Protein 1TVX (pdb70)

Foldseek 3Di:
DADPDPDADQDDDLVFFDDKDWAAADPRYHHIWIWTQGPVRDIGTHDPPDPSVVVSVVCVVVVD/DDDDPPAAADDDPDAALDDDLVQFPDKDWAAADPRYHHIWMWTQGPVGDIGTHDPPDPSNVVSVVVVVVVD/DADPPPDADQDDDLVFFDDKDWAAHDPHYHHIWIWTQGPVRDIGTHDPPDPSVVVSVVCVVVVD/DDDDPPQAADDPPDAALDDDLVQFDDKDWAAADPRYHHIWMWTQGPVGDIHTHDPPDPSVVVSVVVVVVPD

CATH classification: 2.40.50.40

Secondary structure (DSSP, 8-state):
---S-SS-BS---GGGEEEEEEE--BTTB-S-EEEEEETTS-EEEE-TT-HHHHHHHHHHHHT-/--PPTTEE----SS-BS---GGGEEEEEEE--BTTBSS-EEEEEETTS-EEEE-TT-HHHHHHHHHHHHT-/-----SS-BS---GGGEEEEEEE--BTTB-S-EEEEEETTS-EEEE-TT-HHHHHHHHHHHHT-/--PPTTEE----SS-B----GGGEEEEEEE--BTTBSS-EEEEEETTS-EEEE-TT-HHHHHHHHHHHHT-

InterPro domains:
  IPR001089 CXC chemokine [PR00437] (62-70)
  IPR001089 CXC chemokine [PR00437] (77-98)
  IPR001089 CXC chemokine [PR00437] (99-117)
  IPR001811 Chemokine interleukin-8-like domain [PF00048] (62-119)
  IPR001811 Chemokine interleukin-8-like domain [SM00199] (60-120)
  IPR018048 CXC chemokine, conserved site [PS00471] (63-107)
  IPR033899 CXC Chemokine domain [cd00273] (60-122)
  IPR036048 Chemokine interleukin-8-like superfamily [SSF54117] (57-120)
  IPR039809 Chemokine beta/gamma/delta [PTHR12015] (23-120)

GO terms:
  GO:0055056 D-glucose transmembrane transporter activity (F, TAS)
  GO:1904659 D-glucose transmembrane transport (P, TAS)
  GO:1904724 tertiary granule lumen (C, TAS)
  GO:0005576 extracellular region (C, TAS)
  GO:0031093 platelet alpha granule lumen (C, TAS)
  GO:0005515 protein binding (F, IPI)
  GO:0031091 platelet alpha granule (C, IDA)
  GO:0031640 killing of cells of another organism (P, IDA)
  GO:0061844 antimicrobial humoral immune response mediated by antimicrobial peptide (P, IDA)

B-factor: mean 19.57, std 12.94, range [3.05, 74.49]

Nearest PDB structures (foldseek):
  1tvx-assembly1_D  TM=9.806E-01  e=2.499E-11  Homo sapiens
  3n52-assembly1_A  TM=9.500E-01  e=3.183E-08  Mus musculus
  6wzk-assembly1_F  TM=9.587E-01  e=4.669E-08  Macaca fascicularis
  6wzj-assembly1_E  TM=9.509E-01  e=4.380E-08  Macaca fascicularis
  1qnk-assembly1_B  TM=9.339E-01  e=3.183E-08  Homo sapiens

Radius of gyration: 17.47 Å; Cα contacts (8 Å, |Δi|>4): 580; chains: 4; bounding box: 43×39×42 Å

Solvent-accessible surface area: 12934 Å² total; per-residue (Å²): 86,134,18,25,3,115,171,65,53,25,69,28,110,15,150,72,0,35,16,2,42,4,4,26,110,34,136,105,2,128,68,10,1,1,4,0,29,20,100,90,4,10,10,18,4,1,45,17,98,15,108,152,0,53,107,4,0,46,48,22,1,61,30,100,194,94,94,78,134,9,23,20,81,45,45,5,146,116,52,23,41,65,21,98,18,149,82,5,33,13,3,63,1,24,3,105,25,81,11,1,122,64,15,9,0,10,0,16,19,133,88,20,55,37,9,4,1,42,14,98,11,109,97,0,53,82,0,0,48,59,39,1,56,36,115,64,110,14,30,2,115,168,62,54,24,68,24,110,9,148,68,1,34,7,2,42,4,4,27,118,34,151,117,3,122,62,10,2,1,5,0,19,3,114,77,3,8,10,18,9,0,43,16,101,16,108,152,0,52,99,4,0,48,52,21,1,56,25,104,186,96,82,81,140,8,28,20,74,45,46,5,144,119,53,21,38,63,18,99,18,147,80,6,37,12,3,62,0,17,4,92,32,80,14,1,122,67,18,8,0,10,0,28,23,131,81,20,43,44,12,4,1,42,14,98,11,110,94,0,51,93,0,0,48,65,34,1,56,28,108

Sequence (270 aa):
LRCLCIKTTSGIHPKNIQSLEVIGKGTHCNQVEVIATLKDGRKICLDPDAPRIKKIVQKKLAGDDSDLYAELRCLCIKTTSGIHPKNIQSLEVIGKGTHCNQVEVIATLKDGRKICLDPDAPRIKKIVQKKLAGDLRCLCIKTTSGIHPKNIQSLEVIGKGTHCNQVEVIATLKDGRKICLDPDAPRIKKIVQKKLAGDDSDLYAELRCLCIKTTSGIHPKNIQSLEVIGKGTHCNQVEVIATLKDGRKICLDPDAPRIKKIVQKKLAGD

Organism: Homo sapiens (NCBI:txid9606)

Structure (mmCIF, N/CA/C/O backbone):
data_1TVX
#
_entry.id   1TVX
#
_cell.length_a   43.810
_cell.length_b   76.760
_cell.length_c   43.780
_cell.angle_alpha   90.00
_cell.angle_beta   96.95
_cell.angle_gamma   90.00
#
_symmetry.space_group_name_H-M   'P 1 21 1'
#
loop_
_entity.id
_entity.type
_entity.pdbx_description
1 polymer 'NEUTROPHIL ACTIVATING PEPTIDE 2 VARIANT'
2 water water
#
loop_
_atom_site.group_PDB
_atom_site.id
_atom_site.type_symbol
_atom_site.label_atom_id
_atom_site.label_alt_id
_atom_site.label_comp_id
_atom_site.label_asym_id
_atom_site.label_entity_id
_atom_site.label_seq_id
_atom_site.pdbx_PDB_ins_code
_atom_site.Cartn_x
_atom_site.Cartn_y
_atom_site.Cartn_z
_atom_site.occupancy
_atom_site.B_iso_or_equiv
_atom_site.auth_seq_id
_atom_site.auth_comp_id
_atom_site.auth_asym_id
_atom_site.auth_atom_id
_atom_site.pdbx_PDB_model_num
ATOM 1 N N . LEU A 1 8 ? 21.141 9.925 12.574 1.00 55.11 23 LEU A N 1
ATOM 2 C CA . LEU A 1 8 ? 19.934 9.111 12.213 1.00 54.23 23 LEU A CA 1
ATOM 3 C C . LEU A 1 8 ? 18.964 9.073 13.387 1.00 52.46 23 LEU A C 1
ATOM 4 O O . LEU A 1 8 ? 17.769 9.248 13.203 1.00 53.48 23 LEU A O 1
ATOM 9 N N . ARG A 1 9 ? 19.527 8.899 14.584 1.00 49.59 24 ARG A N 1
ATOM 10 C CA . ARG A 1 9 ? 18.824 8.763 15.862 1.00 44.89 24 ARG A CA 1
ATOM 11 C C . ARG A 1 9 ? 17.744 9.768 16.334 1.00 39.71 24 ARG A C 1
ATOM 12 O O . ARG A 1 9 ? 17.170 10.500 15.528 1.00 40.00 24 ARG A O 1
ATOM 20 N N . CYS A 1 10 ? 17.462 9.784 17.640 1.00 33.97 25 CYS A N 1
ATOM 21 C CA . CYS A 1 10 ? 16.419 10.666 18.187 1.00 28.10 25 CYS A CA 1
ATOM 22 C C . CYS A 1 10 ? 16.727 12.126 18.012 1.00 25.07 25 CYS A C 1
ATOM 23 O O . CYS A 1 10 ? 17.846 12.537 18.266 1.00 25.60 25 CYS A O 1
ATOM 26 N N . LEU A 1 11 ? 15.744 12.900 17.565 1.00 20.33 26 LEU A N 1
ATOM 27 C CA . LEU A 1 11 ? 15.919 14.339 17.369 1.00 20.28 26 LEU A CA 1
ATOM 28 C C . LEU A 1 11 ? 15.586 15.108 18.649 1.00 22.70 26 LEU A C 1
ATOM 29 O O . LEU A 1 11 ? 16.229 16.108 18.978 1.00 23.04 26 LEU A O 1
ATOM 34 N N . CYS A 1 12 ? 14.537 14.645 19.327 1.00 22.69 27 CYS A N 1
ATOM 35 C CA . CYS A 1 12 ? 14.012 15.236 20.542 1.00 23.00 27 CYS A CA 1
ATOM 36 C C . CYS A 1 12 ? 14.644 14.728 21.811 1.00 26.17 27 CYS A C 1
ATOM 37 O O . CYS A 1 12 ? 14.320 13.639 22.280 1.00 27.62 27 CYS A O 1
ATOM 40 N N . ILE A 1 13 ? 15.570 15.498 22.359 1.00 30.17 28 ILE A N 1
ATOM 41 C CA . ILE A 1 13 ? 16.196 15.107 23.620 1.00 33.72 28 ILE A CA 1
ATOM 42 C C . ILE A 1 13 ? 15.585 15.901 24.791 1.00 33.11 28 ILE A C 1
ATOM 43 O O . ILE A 1 13 ? 15.490 15.405 25.924 1.00 35.71 28 ILE A O 1
ATOM 48 N N . LYS A 1 14 ? 15.078 17.083 24.462 1.00 29.81 29 LYS A N 1
ATOM 49 C CA . LYS A 1 14 ? 14.398 17.951 25.402 1.00 27.54 29 LYS A CA 1
ATOM 50 C C . LYS A 1 14 ? 12.954 18.097 24.890 1.00 23.32 29 LYS A C 1
ATOM 51 O O . LYS A 1 14 ? 12.736 18.342 23.698 1.00 20.00 29 LYS A O 1
ATOM 57 N N . THR A 1 15 ? 11.969 17.891 25.760 1.00 21.77 30 THR A N 1
ATOM 58 C CA . THR A 1 15 ? 10.568 18.026 25.365 1.00 18.57 30 THR A CA 1
ATOM 59 C C . THR A 1 15 ? 9.901 18.948 26.345 1.00 19.76 30 THR A C 1
ATOM 60 O O . THR A 1 15 ? 10.476 19.226 27.399 1.00 21.75 30 THR A O 1
ATOM 64 N N . THR A 1 16 ? 8.732 19.462 25.987 1.00 18.00 31 THR A N 1
ATOM 65 C CA . THR A 1 16 ? 7.956 20.345 26.845 1.00 20.30 31 THR A CA 1
ATOM 66 C C . THR A 1 16 ? 6.507 19.861 26.923 1.00 20.75 31 THR A C 1
ATOM 67 O O . THR A 1 16 ? 6.021 19.123 26.073 1.00 16.79 31 THR A O 1
ATOM 71 N N . SER A 1 17 ? 5.795 20.339 27.931 1.00 23.40 32 SER A N 1
ATOM 72 C CA . SER A 1 17 ? 4.396 19.983 28.088 1.00 25.71 32 SER A CA 1
ATOM 73 C C . SER A 1 17 ? 3.500 21.190 28.419 1.00 27.41 32 SER A C 1
ATOM 74 O O . SER A 1 17 ? 2.308 21.008 28.645 1.00 29.81 32 SER A O 1
ATOM 77 N N . GLY A 1 18 ? 4.046 22.411 28.422 1.00 29.05 33 GLY A N 1
ATOM 78 C CA . GLY A 1 18 ? 3.235 23.572 28.774 1.00 29.58 33 GLY A CA 1
ATOM 79 C C . GLY A 1 18 ? 2.869 24.598 27.701 1.00 30.50 33 GLY A C 1
ATOM 80 O O . GLY A 1 18 ? 2.510 25.740 28.051 1.00 32.87 33 GLY A O 1
ATOM 81 N N . ILE A 1 19 ? 2.959 24.213 26.421 1.00 27.87 34 ILE A N 1
ATOM 82 C CA . ILE A 1 19 ? 2.635 25.076 25.263 1.00 24.60 34 ILE A CA 1
ATOM 83 C C . ILE A 1 19 ? 1.125 25.253 25.114 1.00 19.99 34 ILE A C 1
ATOM 84 O O . ILE A 1 19 ? 0.392 24.316 25.322 1.00 18.14 34 ILE A O 1
ATOM 89 N N . HIS A 1 20 ? 0.659 26.436 24.729 1.00 20.81 35 HIS A N 1
ATOM 90 C CA . HIS A 1 20 ? -0.784 26.644 24.549 1.00 21.82 35 HIS A CA 1
ATOM 91 C C . HIS A 1 20 ? -1.137 26.230 23.121 1.00 20.89 35 HIS A C 1
ATOM 92 O O . HIS A 1 20 ? -0.414 26.572 22.186 1.00 22.57 35 HIS A O 1
ATOM 99 N N . PRO A 1 21 ? -2.267 25.533 22.927 1.00 21.04 36 PRO A N 1
ATOM 100 C CA . PRO A 1 21 ? -2.635 25.117 21.567 1.00 21.65 36 PRO A CA 1
ATOM 101 C C . PRO A 1 21 ? -2.849 26.211 20.523 1.00 22.90 36 PRO A C 1
ATOM 102 O O . PRO A 1 21 ? -2.675 25.946 19.330 1.00 22.59 36 PRO A O 1
ATOM 106 N N . LYS A 1 22 ? -3.182 27.433 20.941 1.00 22.77 37 LYS A N 1
ATOM 107 C CA . LYS A 1 22 ? -3.394 28.520 19.981 1.00 22.16 37 LYS A CA 1
ATOM 108 C C . LYS A 1 22 ? -2.161 28.744 19.101 1.00 21.61 37 LYS A C 1
ATOM 109 O O . LYS A 1 22 ? -2.266 29.175 17.962 1.00 21.00 37 LYS A O 1
ATOM 115 N N . ASN A 1 23 ? -0.987 28.435 19.644 1.00 18.15 38 ASN A N 1
ATOM 116 C CA . ASN A 1 23 ? 0.266 28.656 18.933 1.00 16.63 38 ASN A CA 1
ATOM 117 C C . ASN A 1 23 ? 0.721 27.550 17.983 1.00 14.59 38 ASN A C 1
ATOM 118 O O . ASN A 1 23 ? 1.619 27.776 17.175 1.00 13.70 38 ASN A O 1
ATOM 123 N N . ILE A 1 24 ? 0.101 26.371 18.076 1.00 13.79 39 ILE A N 1
ATOM 124 C CA . ILE A 1 24 ? 0.499 25.221 17.256 1.00 11.44 39 ILE A CA 1
ATOM 125 C C . ILE A 1 24 ? -0.250 25.260 15.963 1.00 10.77 39 ILE A C 1
ATOM 126 O O . ILE A 1 24 ? -1.447 25.437 15.954 1.00 12.23 39 ILE A O 1
ATOM 131 N N . GLN A 1 25 ? 0.476 25.154 14.869 1.00 11.04 40 GLN A N 1
ATOM 132 C CA . GLN A 1 25 ? -0.142 25.107 13.567 1.00 10.68 40 GLN A CA 1
ATOM 133 C C . GLN A 1 25 ? -0.281 23.633 13.141 1.00 9.58 40 GLN A C 1
ATOM 134 O O . GLN A 1 25 ? -1.294 23.225 12.568 1.00 10.14 40 GLN A O 1
ATOM 140 N N . SER A 1 26 ? 0.741 22.839 13.403 1.00 8.01 41 SER A N 1
ATOM 141 C CA . SER A 1 26 ? 0.712 21.441 12.993 1.00 8.53 41 SER A CA 1
ATOM 142 C C . SER A 1 26 ? 1.615 20.597 13.881 1.00 8.69 41 SER A C 1
ATOM 143 O O . SER A 1 26 ? 2.502 21.131 14.563 1.00 7.18 41 SER A O 1
ATOM 146 N N . LEU A 1 27 ? 1.368 19.281 13.879 1.00 9.70 42 LEU A N 1
ATOM 147 C CA . LEU A 1 27 ? 2.126 18.304 14.690 1.00 11.92 42 LEU A CA 1
ATOM 148 C C . LEU A 1 27 ? 2.516 17.102 13.832 1.00 11.15 42 LEU A C 1
ATOM 149 O O . LEU A 1 27 ? 1.734 16.662 12.964 1.00 12.20 42 LEU A O 1
ATOM 154 N N . GLU A 1 28 ? 3.656 16.516 14.149 1.00 7.98 43 GLU A N 1
ATOM 155 C CA . GLU A 1 28 ? 4.116 15.327 13.461 1.00 8.04 43 GLU A CA 1
ATOM 156 C C . GLU A 1 28 ? 4.398 14.350 14.563 1.00 7.42 43 GLU A C 1
ATOM 157 O O . GLU A 1 28 ? 5.076 14.704 15.526 1.00 7.17 43 GLU A O 1
ATOM 163 N N . VAL A 1 29 ? 3.900 13.133 14.423 1.00 6.93 44 VAL A N 1
ATOM 164 C CA . VAL A 1 29 ? 4.075 12.067 15.432 1.00 7.40 44 VAL A CA 1
ATOM 165 C C . VAL A 1 29 ? 4.834 10.931 14.759 1.00 7.42 44 VAL A C 1
ATOM 166 O O . VAL A 1 29 ? 4.374 10.411 13.752 1.00 10.54 44 VAL A O 1
ATOM 170 N N . ILE A 1 30 ? 5.995 10.582 15.282 1.00 9.94 45 ILE A N 1
ATOM 171 C CA . ILE A 1 30 ? 6.844 9.536 14.707 1.00 13.77 45 ILE A CA 1
ATOM 172 C C . ILE A 1 30 ? 7.062 8.420 15.744 1.00 16.71 45 ILE A C 1
ATOM 173 O O . ILE A 1 30 ? 7.496 8.687 16.857 1.00 18.87 45 ILE A O 1
ATOM 178 N N . GLY A 1 31 ? 6.783 7.176 15.382 1.00 19.17 46 GLY A N 1
ATOM 179 C CA . GLY A 1 31 ? 6.948 6.094 16.327 1.00 21.42 46 GLY A CA 1
ATOM 180 C C . GLY A 1 31 ? 8.387 5.722 16.542 1.00 23.09 46 GLY A C 1
ATOM 181 O O . GLY A 1 31 ? 9.257 6.224 15.868 1.00 23.75 46 GLY A O 1
ATOM 182 N N . LYS A 1 32 ? 8.622 4.823 17.485 1.00 28.36 47 LYS A N 1
ATOM 183 C CA . LYS A 1 32 ? 9.973 4.356 17.829 1.00 32.02 47 LYS A CA 1
ATOM 184 C C . LYS A 1 32 ? 10.604 3.536 16.711 1.00 31.54 47 LYS A C 1
ATOM 185 O O . LYS A 1 32 ? 9.913 2.821 15.981 1.00 30.40 47 LYS A O 1
ATOM 191 N N . GLY A 1 33 ? 11.915 3.662 16.579 1.00 31.85 48 GLY A N 1
ATOM 192 C CA . GLY A 1 33 ? 12.635 2.914 15.570 1.00 35.03 48 GLY A CA 1
ATOM 193 C C . GLY A 1 33 ? 13.948 2.370 16.098 1.00 37.00 48 GLY A C 1
ATOM 194 O O . GLY A 1 33 ? 14.330 2.623 17.250 1.00 36.38 48 GLY A O 1
ATOM 195 N N . THR A 1 34 ? 14.660 1.670 15.217 1.00 39.56 49 THR A N 1
ATOM 196 C CA . THR A 1 34 ? 15.955 1.040 15.510 1.00 41.89 49 THR A CA 1
ATOM 197 C C . THR A 1 34 ? 16.964 1.964 16.221 1.00 42.56 49 THR A C 1
ATOM 198 O O . THR A 1 34 ? 17.677 1.548 17.153 1.00 40.56 49 THR A O 1
ATOM 202 N N . HIS A 1 35 ? 17.025 3.218 15.766 1.00 43.39 50 HIS A N 1
ATOM 203 C CA . HIS A 1 35 ? 17.938 4.195 16.357 1.00 43.71 50 HIS A CA 1
ATOM 204 C C . HIS A 1 35 ? 17.249 5.296 17.202 1.00 39.52 50 HIS A C 1
ATOM 205 O O . HIS A 1 35 ? 17.818 6.348 17.449 1.00 38.64 50 HIS A O 1
ATOM 212 N N . CYS A 1 36 ? 16.009 5.040 17.616 1.00 34.81 51 CYS A N 1
ATOM 213 C CA . CYS A 1 36 ? 15.272 5.944 18.479 1.00 30.48 51 CYS A CA 1
ATOM 214 C C . CYS A 1 36 ? 14.143 5.167 19.177 1.00 29.26 51 CYS A C 1
ATOM 215 O O . CYS A 1 36 ? 13.135 4.804 18.563 1.00 25.62 51 CYS A O 1
ATOM 218 N N . ASN A 1 37 ? 14.342 4.883 20.460 1.00 30.27 52 ASN A N 1
ATOM 219 C CA . ASN A 1 37 ? 13.367 4.101 21.225 1.00 33.43 52 ASN A CA 1
ATOM 220 C C . ASN A 1 37 ? 12.266 4.893 21.919 1.00 31.89 52 ASN A C 1
ATOM 221 O O . ASN A 1 37 ? 11.711 4.471 22.950 1.00 32.90 52 ASN A O 1
ATOM 226 N N . GLN A 1 38 ? 11.898 6.020 21.326 1.00 29.02 53 GLN A N 1
ATOM 227 C CA . GLN A 1 38 ? 10.846 6.824 21.913 1.00 24.88 53 GLN A CA 1
ATOM 228 C C . GLN A 1 38 ? 10.022 7.436 20.800 1.00 22.05 53 GLN A C 1
ATOM 229 O O . GLN A 1 38 ? 10.507 7.588 19.665 1.00 18.21 53 GLN A O 1
ATOM 235 N N . VAL A 1 39 ? 8.746 7.658 21.104 1.00 16.62 54 VAL A N 1
ATOM 236 C CA . VAL A 1 39 ? 7.845 8.297 20.174 1.00 14.00 54 VAL A CA 1
ATOM 237 C C . VAL A 1 39 ? 8.259 9.759 20.216 1.00 11.36 54 VAL A C 1
ATOM 238 O O . VAL A 1 39 ? 8.589 10.279 21.284 1.00 10.84 54 VAL A O 1
ATOM 242 N N . GLU A 1 40 ? 8.292 10.402 19.057 1.00 9.73 55 GLU A N 1
ATOM 243 C CA . GLU A 1 40 ? 8.678 11.801 18.983 1.00 8.77 55 GLU A CA 1
ATOM 244 C C . GLU A 1 40 ? 7.505 12.577 18.450 1.00 7.15 55 GLU A C 1
ATOM 245 O O . GLU A 1 40 ? 6.863 12.162 17.478 1.00 7.70 55 GLU A O 1
ATOM 251 N N . VAL A 1 41 ? 7.240 13.706 19.094 1.00 5.47 56 VAL A N 1
ATOM 252 C CA . VAL A 1 41 ? 6.141 14.582 18.727 1.00 8.02 56 VAL A CA 1
ATOM 253 C C . VAL A 1 41 ? 6.756 15.984 18.469 1.00 9.20 56 VAL A C 1
ATOM 254 O O . VAL A 1 41 ? 7.271 16.615 19.381 1.00 10.68 56 VAL A O 1
ATOM 258 N N . ILE A 1 42 ? 6.750 16.428 17.212 1.00 9.54 57 ILE A N 1
ATOM 259 C CA . ILE A 1 42 ? 7.321 17.733 16.837 1.00 8.99 57 ILE A CA 1
ATOM 260 C C . ILE A 1 42 ? 6.173 18.642 16.434 1.00 8.58 57 ILE A C 1
ATOM 261 O O . ILE A 1 42 ? 5.394 18.330 15.517 1.00 8.98 57 ILE A O 1
ATOM 266 N N . ALA A 1 43 ? 6.048 19.763 17.123 1.00 4.83 58 ALA A N 1
ATOM 267 C CA . ALA A 1 43 ? 5.008 20.705 16.804 1.00 6.33 58 ALA A CA 1
ATOM 268 C C . ALA A 1 43 ? 5.662 21.822 16.031 1.00 6.91 58 ALA A C 1
ATOM 269 O O . ALA A 1 43 ? 6.830 22.151 16.282 1.00 6.02 58 ALA A O 1
ATOM 271 N N . THR A 1 44 ? 4.957 22.329 15.039 1.00 5.91 59 THR A N 1
ATOM 272 C CA . THR A 1 44 ? 5.436 23.481 14.282 1.00 7.76 59 THR A CA 1
ATOM 273 C C . THR A 1 44 ? 4.534 24.638 14.725 1.00 8.99 59 THR A C 1
ATOM 274 O O . THR A 1 44 ? 3.292 24.550 14.668 1.00 7.87 59 THR A O 1
ATOM 278 N N . LEU A 1 45 ? 5.138 25.723 15.181 1.00 10.79 60 LEU A N 1
ATOM 279 C CA . LEU A 1 45 ? 4.391 26.883 15.642 1.00 12.49 60 LEU A CA 1
ATOM 280 C C . LEU A 1 45 ? 3.941 27.760 14.492 1.00 11.81 60 LEU A C 1
ATOM 281 O O . LEU A 1 45 ? 4.462 27.673 13.383 1.00 12.81 60 LEU A O 1
ATOM 286 N N . LYS A 1 46 ? 3.024 28.663 14.776 1.00 10.16 61 LYS A N 1
ATOM 287 C CA . LYS A 1 46 ? 2.536 29.518 13.737 1.00 12.99 61 LYS A CA 1
ATOM 288 C C . LYS A 1 46 ? 3.634 30.424 13.228 1.00 15.30 61 LYS A C 1
ATOM 289 O O . LYS A 1 46 ? 3.597 30.871 12.093 1.00 16.05 61 LYS A O 1
ATOM 295 N N . ASP A 1 47 ? 4.670 30.627 14.025 1.00 16.49 62 ASP A N 1
ATOM 296 C CA . ASP A 1 47 ? 5.773 31.440 13.553 1.00 17.88 62 ASP A CA 1
ATOM 297 C C . ASP A 1 47 ? 6.876 30.620 12.860 1.00 18.19 62 ASP A C 1
ATOM 298 O O . ASP A 1 47 ? 7.988 31.138 12.677 1.00 19.17 62 ASP A O 1
ATOM 303 N N . GLY A 1 48 ? 6.615 29.343 12.545 1.00 13.93 63 GLY A N 1
ATOM 304 C CA . GLY A 1 48 ? 7.617 28.513 11.872 1.00 12.79 63 GLY A CA 1
ATOM 305 C C . GLY A 1 48 ? 8.618 27.790 12.758 1.00 10.53 63 GLY A C 1
ATOM 306 O O . GLY A 1 48 ? 9.296 26.865 12.321 1.00 10.97 63 GLY A O 1
ATOM 307 N N . ARG A 1 49 ? 8.750 28.224 14.007 1.00 11.01 64 ARG A N 1
ATOM 308 C CA . ARG A 1 49 ? 9.683 27.608 14.955 1.00 9.52 64 ARG A CA 1
ATOM 309 C C . ARG A 1 49 ? 9.199 26.170 15.277 1.00 8.96 64 ARG A C 1
ATOM 310 O O . ARG A 1 49 ? 8.006 25.889 15.153 1.00 7.69 64 ARG A O 1
ATOM 318 N N . LYS A 1 50 ? 10.084 25.258 15.640 1.00 6.76 65 LYS A N 1
ATOM 319 C CA . LYS A 1 50 ? 9.657 23.893 15.950 1.00 11.03 65 LYS A CA 1
ATOM 320 C C . LYS A 1 50 ? 10.000 23.440 17.358 1.00 12.26 65 LYS A C 1
ATOM 321 O O . LYS A 1 50 ? 11.027 23.838 17.891 1.00 11.09 65 LYS A O 1
ATOM 327 N N . ILE A 1 51 ? 9.136 22.622 17.973 1.00 10.83 66 ILE A N 1
ATOM 328 C CA . ILE A 1 51 ? 9.421 22.110 19.331 1.00 11.22 66 ILE A CA 1
ATOM 329 C C . ILE A 1 51 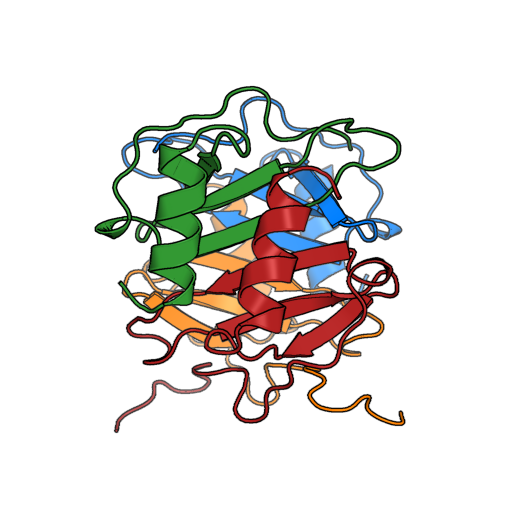? 8.936 20.728 19.556 1.00 6.65 66 ILE A C 1
ATOM 330 O O . ILE A 1 51 ? 7.891 20.366 19.088 1.00 9.26 66 ILE A O 1
ATOM 335 N N . CYS A 1 52 ? 9.651 20.024 20.408 1.00 6.26 67 CYS A N 1
ATOM 336 C CA . CYS A 1 52 ? 9.284 18.673 20.785 1.00 8.65 67 CYS A CA 1
ATOM 337 C C . CYS A 1 52 ? 8.353 18.690 22.008 1.00 10.74 67 CYS A C 1
ATOM 338 O O . CYS A 1 52 ? 8.643 19.366 23.034 1.00 11.01 67 CYS A O 1
ATOM 341 N N . LEU A 1 53 ? 7.294 17.891 21.924 1.00 10.08 68 LEU A N 1
ATOM 342 C CA . LEU A 1 53 ? 6.301 17.771 22.989 1.00 9.85 68 LEU A CA 1
ATOM 343 C C . LEU A 1 53 ? 6.397 16.404 23.633 1.00 10.39 68 LEU A C 1
ATOM 344 O O . LEU A 1 53 ? 6.684 15.433 22.959 1.00 11.19 68 LEU A O 1
ATOM 349 N N . ASP A 1 54 ? 6.206 16.340 24.951 1.00 10.41 69 ASP A N 1
ATOM 350 C CA . ASP A 1 54 ? 6.266 15.077 25.728 1.00 9.65 69 ASP A CA 1
ATOM 351 C C . ASP A 1 54 ? 5.022 14.239 25.383 1.00 9.49 69 ASP A C 1
ATOM 352 O O . ASP A 1 54 ? 3.907 14.575 25.796 1.00 8.20 69 ASP A O 1
ATOM 357 N N . PRO A 1 55 ? 5.209 13.105 24.684 1.00 8.38 70 PRO A N 1
ATOM 358 C CA . PRO A 1 55 ? 4.070 12.263 24.302 1.00 9.44 70 PRO A CA 1
ATOM 359 C C . PRO A 1 55 ? 3.286 11.591 25.445 1.00 9.12 70 PRO A C 1
ATOM 360 O O . PRO A 1 55 ? 2.125 11.236 25.278 1.00 10.04 70 PRO A O 1
ATOM 364 N N . ASP A 1 56 ? 3.931 11.414 26.590 1.00 8.67 71 ASP A N 1
ATOM 365 C CA . ASP A 1 56 ? 3.291 10.766 27.734 1.00 9.90 71 ASP A CA 1
ATOM 366 C C . ASP A 1 56 ? 2.555 11.711 28.698 1.00 10.04 71 ASP A C 1
ATOM 367 O O . ASP A 1 56 ? 1.821 11.241 29.589 1.00 10.64 71 ASP A O 1
ATOM 372 N N . ALA A 1 57 ? 2.739 13.021 28.564 1.00 8.97 72 ALA A N 1
ATOM 373 C CA . ALA A 1 57 ? 2.069 13.918 29.494 1.00 8.67 72 ALA A CA 1
ATOM 374 C C . ALA A 1 57 ? 0.605 14.086 29.143 1.00 9.55 72 ALA A C 1
ATOM 375 O O . ALA A 1 57 ? 0.251 14.359 27.985 1.00 6.72 72 ALA A O 1
ATOM 377 N N . PRO A 1 58 ? -0.289 13.919 30.134 1.00 10.44 73 PRO A N 1
ATOM 378 C CA . PRO A 1 58 ? -1.714 14.087 29.848 1.00 11.70 73 PRO A CA 1
ATOM 379 C C . PRO A 1 58 ? -2.055 15.449 29.183 1.00 12.36 73 PRO A C 1
ATOM 380 O O . PRO A 1 58 ? -2.927 15.474 28.310 1.00 15.17 73 PRO A O 1
ATOM 384 N N . ARG A 1 59 ? -1.379 16.549 29.557 1.00 12.68 74 ARG A N 1
ATOM 385 C CA . ARG A 1 59 ? -1.643 17.864 28.955 1.00 14.42 74 ARG A CA 1
ATOM 386 C C . ARG A 1 59 ? -1.463 17.737 27.425 1.00 14.46 74 ARG A C 1
ATOM 387 O O . ARG A 1 59 ? -2.305 18.197 26.648 1.00 16.22 74 ARG A O 1
ATOM 395 N N . ILE A 1 60 ? -0.371 17.090 27.009 1.00 13.02 75 ILE A N 1
ATOM 396 C CA . ILE A 1 60 ? -0.067 16.913 25.562 1.00 12.33 75 ILE A CA 1
ATOM 397 C C . ILE A 1 60 ? -1.093 16.010 24.838 1.00 11.68 75 ILE A C 1
ATOM 398 O O . ILE A 1 60 ? -1.550 16.329 23.727 1.00 13.23 75 ILE A O 1
ATOM 403 N N . LYS A 1 61 ? -1.486 14.908 25.468 1.00 11.21 76 LYS A N 1
ATOM 404 C CA . LYS A 1 61 ? -2.491 14.043 24.867 1.00 11.72 76 LYS A CA 1
ATOM 405 C C . LYS A 1 61 ? -3.783 14.840 24.615 1.00 13.14 76 LYS A C 1
ATOM 406 O O . LYS A 1 61 ? -4.390 14.734 23.534 1.00 13.30 76 LYS A O 1
ATOM 412 N N . LYS A 1 62 ? -4.125 15.751 25.526 1.00 13.87 77 LYS A N 1
ATOM 413 C CA . LYS A 1 62 ? -5.326 16.532 25.315 1.00 15.52 77 LYS A CA 1
ATOM 414 C C . LYS A 1 62 ? -5.110 17.614 24.247 1.00 15.19 77 LYS A C 1
ATOM 415 O O . LYS A 1 62 ? -6.008 17.859 23.442 1.00 15.62 77 LYS A O 1
ATOM 421 N N . ILE A 1 63 ? -3.934 18.229 24.193 1.00 11.53 78 ILE A N 1
ATOM 422 C CA . ILE A 1 63 ? -3.685 19.243 23.168 1.00 12.42 78 ILE A CA 1
ATOM 423 C C . ILE A 1 63 ? -3.805 18.580 21.783 1.00 11.84 78 ILE A C 1
ATOM 424 O O . ILE A 1 63 ? -4.457 19.115 20.890 1.00 12.21 78 ILE A O 1
ATOM 429 N N . VAL A 1 64 ? -3.308 17.360 21.646 1.00 10.62 79 VAL A N 1
ATOM 430 C CA . VAL A 1 64 ? -3.422 16.662 20.359 1.00 11.48 79 VAL A CA 1
ATOM 431 C C . VAL A 1 64 ? -4.886 16.418 19.968 1.00 13.38 79 VAL A C 1
ATOM 432 O O . VAL A 1 64 ? -5.285 16.668 18.829 1.00 11.88 79 VAL A O 1
ATOM 436 N N . GLN A 1 65 ? -5.709 15.953 20.912 1.00 14.49 80 GLN A N 1
ATOM 437 C CA . GLN A 1 65 ? -7.112 15.710 20.596 1.00 13.99 80 GLN A CA 1
ATOM 438 C C . GLN A 1 65 ? -7.852 16.969 20.181 1.00 14.87 80 GLN A C 1
ATOM 439 O O . GLN A 1 65 ? -8.646 16.910 19.241 1.00 12.46 80 GLN A O 1
ATOM 445 N N . LYS A 1 66 ? -7.502 18.114 20.780 1.00 15.16 81 LYS A N 1
ATOM 446 C CA . LYS A 1 66 ? -8.143 19.383 20.463 1.00 17.10 81 LYS A CA 1
ATOM 447 C C . LYS A 1 66 ? -7.724 19.879 19.085 1.00 16.74 81 LYS A C 1
ATOM 448 O O . LYS A 1 66 ? -8.518 20.460 18.356 1.00 14.57 81 LYS A O 1
ATOM 454 N N . LYS A 1 67 ? -6.450 19.678 18.758 1.00 16.17 82 LYS A N 1
ATOM 455 C CA . LYS A 1 67 ? -5.903 20.041 17.444 1.00 16.16 82 LYS A CA 1
ATOM 456 C C . LYS A 1 67 ? -6.650 19.265 16.345 1.00 14.38 82 LYS A C 1
ATOM 457 O O . LYS A 1 67 ? -7.114 19.838 15.355 1.00 13.90 82 LYS A O 1
ATOM 463 N N . LEU A 1 68 ? -6.881 17.991 16.604 1.00 12.63 83 LEU A N 1
ATOM 464 C CA . LEU A 1 68 ? -7.595 17.079 15.714 1.00 13.40 83 LEU A CA 1
ATOM 465 C C . LEU A 1 68 ? -9.057 17.488 15.546 1.00 14.94 83 LEU A C 1
ATOM 466 O O . LEU A 1 68 ? -9.621 17.380 14.477 1.00 14.34 83 LEU A O 1
ATOM 471 N N . ALA A 1 69 ? -9.656 18.029 16.592 1.00 15.88 84 ALA A N 1
ATOM 472 C CA . ALA A 1 69 ? -11.064 18.418 16.531 1.00 17.95 84 ALA A CA 1
ATOM 473 C C . ALA A 1 69 ? -11.314 19.815 16.017 1.00 19.09 84 ALA A C 1
ATOM 474 O O . ALA A 1 69 ? -12.464 20.214 15.828 1.00 19.77 84 ALA A O 1
ATOM 476 N N . GLY A 1 70 ? -10.264 20.569 15.763 1.00 21.52 85 GLY A N 1
ATOM 477 C CA . GLY A 1 70 ? -10.488 21.916 15.288 1.00 29.16 85 GLY A CA 1
ATOM 478 C C . GLY A 1 70 ? -10.506 22.889 16.458 1.00 35.23 85 GLY A C 1
ATOM 479 O O . GLY A 1 70 ? -11.185 23.913 16.397 1.00 35.61 85 GLY A O 1
ATOM 480 N N . ASP A 1 71 ? -9.759 22.529 17.509 1.00 41.89 86 ASP A N 1
ATOM 481 C CA . ASP A 1 71 ? -9.560 23.285 18.756 1.00 47.82 86 ASP A CA 1
ATOM 482 C C . ASP A 1 71 ? -8.055 23.588 18.864 1.00 50.90 86 ASP A C 1
ATOM 483 O O . ASP A 1 71 ? -7.522 23.546 20.010 1.00 54.67 86 ASP A O 1
ATOM 488 N N . ASP B 1 1 ? -9.918 34.587 -0.227 1.00 58.87 16 ASP B N 1
ATOM 489 C CA . ASP B 1 1 ? -10.620 33.714 -1.206 1.00 58.50 16 ASP B CA 1
ATOM 490 C C . ASP B 1 1 ? -10.270 34.145 -2.621 1.00 56.90 16 ASP B C 1
ATOM 491 O O . ASP B 1 1 ? -11.080 34.050 -3.540 1.00 58.70 16 ASP B O 1
ATOM 496 N N . SER B 1 2 ? -9.106 34.751 -2.768 1.00 53.75 17 SER B N 1
ATOM 497 C CA . SER B 1 2 ? -8.636 35.131 -4.082 1.00 50.14 17 SER B CA 1
ATOM 498 C C . SER B 1 2 ? -7.208 34.578 -4.077 1.00 45.46 17 SER B C 1
ATOM 499 O O . SER B 1 2 ? -6.293 35.179 -3.501 1.00 45.61 17 SER B O 1
ATOM 502 N N . ASP B 1 3 ? -7.084 33.350 -4.571 1.00 39.17 18 ASP B N 1
ATOM 503 C CA . ASP B 1 3 ? -5.817 32.647 -4.633 1.00 33.57 18 ASP B CA 1
ATOM 504 C C . ASP B 1 3 ? -4.655 33.449 -5.182 1.00 28.89 18 ASP B C 1
ATOM 505 O O . ASP B 1 3 ? -4.805 34.220 -6.137 1.00 28.44 18 ASP B O 1
ATOM 510 N N . LEU B 1 4 ? -3.492 33.249 -4.580 1.00 22.25 19 LEU B N 1
ATOM 511 C CA . LEU B 1 4 ? -2.277 33.838 -5.088 1.00 16.42 19 LEU B CA 1
ATOM 512 C C . LEU B 1 4 ? -1.861 32.821 -6.183 1.00 14.56 19 LEU B C 1
ATOM 513 O O . LEU B 1 4 ? -2.313 31.647 -6.198 1.00 11.86 19 LEU B O 1
ATOM 518 N N . TYR B 1 5 ? -1.081 33.270 -7.144 1.00 11.18 20 TYR B N 1
ATOM 519 C CA . TYR B 1 5 ? -0.663 32.365 -8.207 1.00 9.41 20 TYR B CA 1
ATOM 520 C C . TYR B 1 5 ? 0.168 31.192 -7.646 1.00 6.26 20 TYR B C 1
ATOM 521 O O . TYR B 1 5 ? 1.126 31.396 -6.903 1.00 8.05 20 TYR B O 1
ATOM 530 N N . ALA B 1 6 ? -0.147 29.985 -8.100 1.00 7.73 21 ALA B N 1
ATOM 531 C CA . ALA B 1 6 ? 0.539 28.763 -7.670 1.00 7.97 21 ALA B CA 1
ATOM 532 C C . ALA B 1 6 ? 0.376 28.408 -6.173 1.00 9.19 21 ALA B C 1
ATOM 533 O O . ALA B 1 6 ? 1.144 27.602 -5.619 1.00 8.82 21 ALA B O 1
ATOM 535 N N . GLU B 1 7 ? -0.659 28.960 -5.544 1.00 8.96 22 GLU B N 1
ATOM 536 C CA . GLU B 1 7 ? -0.933 28.705 -4.133 1.00 8.47 22 GLU B CA 1
ATOM 537 C C . GLU B 1 7 ? -1.418 27.266 -3.900 1.00 8.26 22 GLU B C 1
ATOM 538 O O . GLU B 1 7 ? -2.201 26.709 -4.705 1.00 7.59 22 GLU B O 1
ATOM 544 N N . LEU B 1 8 ? -0.970 26.697 -2.784 1.00 6.96 23 LEU B N 1
ATOM 545 C CA . LEU B 1 8 ? -1.349 25.363 -2.369 1.00 7.08 23 LEU B CA 1
ATOM 546 C C . LEU B 1 8 ? -2.239 25.521 -1.142 1.00 7.58 23 LEU B C 1
ATOM 547 O O . LEU B 1 8 ? -1.786 26.049 -0.124 1.00 7.96 23 LEU B O 1
ATOM 552 N N . ARG B 1 9 ? -3.493 25.067 -1.243 1.00 8.56 24 ARG B N 1
ATOM 553 C CA . ARG B 1 9 ? -4.458 25.137 -0.128 1.00 9.62 24 ARG B CA 1
ATOM 554 C C . ARG B 1 9 ? -4.732 23.759 0.502 1.00 9.38 24 ARG B C 1
ATOM 555 O O . ARG B 1 9 ? -3.789 23.040 0.852 1.00 9.13 24 ARG B O 1
ATOM 563 N N . CYS B 1 10 ? -6.003 23.377 0.633 1.00 8.21 25 CYS B N 1
ATOM 564 C CA . CYS B 1 10 ? -6.305 22.064 1.225 1.00 8.10 25 CYS B CA 1
ATOM 565 C C . CYS B 1 10 ? -5.794 20.931 0.358 1.00 9.54 25 CYS B C 1
ATOM 566 O O . CYS B 1 10 ? -5.967 20.930 -0.850 1.00 11.09 25 CYS B O 1
ATOM 569 N N . LEU B 1 11 ? -5.274 19.921 1.023 1.00 9.67 26 LEU B N 1
ATOM 570 C CA . LEU B 1 11 ? -4.667 18.755 0.410 1.00 11.72 26 LEU B CA 1
ATOM 571 C C . LEU B 1 11 ? -5.584 17.548 0.278 1.00 12.36 26 LEU B C 1
ATOM 572 O O . LEU B 1 11 ? -5.425 16.743 -0.645 1.00 10.14 26 LEU B O 1
ATOM 577 N N . CYS B 1 12 ? -6.554 17.464 1.191 1.00 9.59 27 CYS B N 1
ATOM 578 C CA . CYS B 1 12 ? -7.451 16.322 1.324 1.00 12.52 27 CYS B CA 1
ATOM 579 C C . CYS B 1 12 ? -8.950 16.571 1.290 1.00 14.46 27 CYS B C 1
ATOM 580 O O . CYS B 1 12 ? -9.558 16.851 2.319 1.00 19.15 27 CYS B O 1
ATOM 583 N N . ILE B 1 13 ? -9.560 16.410 0.149 1.00 15.78 28 ILE B N 1
ATOM 584 C CA . ILE B 1 13 ? -10.997 16.568 0.106 1.00 20.86 28 ILE B CA 1
ATOM 585 C C . ILE B 1 13 ? -11.630 15.173 0.330 1.00 20.30 28 ILE B C 1
ATOM 586 O O . ILE B 1 13 ? -12.655 15.070 1.031 1.00 23.15 28 ILE B O 1
ATOM 591 N N . LYS B 1 14 ? -10.973 14.114 -0.167 1.00 17.53 29 LYS B N 1
ATOM 592 C CA . LYS B 1 14 ? -11.418 12.733 0.086 1.00 17.53 29 LYS B CA 1
ATOM 593 C C . LYS B 1 14 ? -10.576 12.176 1.279 1.00 15.96 29 LYS B C 1
ATOM 594 O O . LYS B 1 14 ? -9.340 12.315 1.300 1.00 13.31 29 LYS B O 1
ATOM 600 N N . THR B 1 15 ? -11.244 11.554 2.263 1.00 13.30 30 THR B N 1
ATOM 601 C CA . THR B 1 15 ? -10.580 11.044 3.460 1.00 10.05 30 THR B CA 1
ATOM 602 C C . THR B 1 15 ? -11.134 9.672 3.833 1.00 11.37 30 THR B C 1
ATOM 603 O O . THR B 1 15 ? -12.251 9.310 3.433 1.00 12.67 30 THR B O 1
ATOM 607 N N . THR B 1 16 ? -10.390 8.937 4.646 1.00 10.81 31 THR B N 1
ATOM 608 C CA . THR B 1 16 ? -10.805 7.611 5.065 1.00 10.51 31 THR B CA 1
ATOM 609 C C . THR B 1 16 ? -10.474 7.372 6.542 1.00 12.33 31 THR B C 1
ATOM 610 O O . THR B 1 16 ? -9.604 8.042 7.124 1.00 12.43 31 THR B O 1
ATOM 614 N N . SER B 1 17 ? -11.152 6.407 7.161 1.00 13.15 32 SER B N 1
ATOM 615 C CA . SER B 1 17 ? -10.817 6.049 8.528 1.00 15.74 32 SER B CA 1
ATOM 616 C C . SER B 1 17 ? -10.374 4.584 8.543 1.00 17.10 32 SER B C 1
ATOM 617 O O . SER B 1 17 ? -10.045 4.025 9.603 1.00 18.45 32 SER B O 1
ATOM 620 N N . GLY B 1 18 ? -10.252 4.017 7.331 1.00 18.09 33 GLY B N 1
ATOM 621 C CA . GLY B 1 18 ? -9.874 2.619 7.151 1.00 17.92 33 GLY B CA 1
ATOM 622 C C . GLY B 1 18 ? -8.417 2.324 6.824 1.00 20.54 33 GLY B C 1
ATOM 623 O O . GLY B 1 18 ? -8.083 1.959 5.692 1.00 21.22 33 GLY B O 1
ATOM 624 N N . ILE B 1 19 ? -7.547 2.465 7.817 1.00 20.17 34 ILE B N 1
ATOM 625 C CA . ILE B 1 19 ? -6.102 2.187 7.670 1.00 20.77 34 ILE B CA 1
ATOM 626 C C . ILE B 1 19 ? -5.752 1.302 8.861 1.00 18.62 34 ILE B C 1
ATOM 627 O O . ILE B 1 19 ? -6.429 1.330 9.902 1.00 16.01 34 ILE B O 1
ATOM 632 N N . HIS B 1 20 ? -4.685 0.534 8.722 1.00 16.05 35 HIS B N 1
ATOM 633 C CA . HIS B 1 20 ? -4.214 -0.273 9.828 1.00 14.24 35 HIS B CA 1
ATOM 634 C C . HIS B 1 20 ? -3.050 0.517 10.403 1.00 15.02 35 HIS B C 1
ATOM 635 O O . HIS B 1 20 ? -2.093 0.825 9.690 1.00 14.38 35 HIS B O 1
ATOM 642 N N . PRO B 1 21 ? -3.072 0.782 11.716 1.00 15.64 36 PRO B N 1
ATOM 643 C CA . PRO B 1 21 ? -1.998 1.536 12.354 1.00 14.64 36 PRO B CA 1
ATOM 644 C C . PRO B 1 21 ? -0.593 0.940 12.218 1.00 13.45 36 PRO B C 1
ATOM 645 O O . PRO B 1 21 ? 0.371 1.685 12.194 1.00 13.69 36 PRO B O 1
ATOM 649 N N . LYS B 1 22 ? -0.474 -0.386 12.094 1.00 12.91 37 LYS B N 1
ATOM 650 C CA . LYS B 1 22 ? 0.835 -1.052 11.940 1.00 13.01 37 LYS B CA 1
ATOM 651 C C . LYS B 1 22 ? 1.537 -0.674 10.659 1.00 10.63 37 LYS B C 1
ATOM 652 O O . LYS B 1 22 ? 2.724 -0.857 10.532 1.00 14.11 37 LYS B O 1
ATOM 658 N N . ASN B 1 23 ? 0.803 -0.171 9.696 1.00 8.47 38 ASN B N 1
ATOM 659 C CA . ASN B 1 23 ? 1.387 0.242 8.416 1.00 8.83 38 ASN B CA 1
ATOM 660 C C . ASN B 1 23 ? 1.799 1.724 8.402 1.00 8.69 38 ASN B C 1
ATOM 661 O O . ASN B 1 23 ? 2.343 2.204 7.420 1.00 10.93 38 ASN B O 1
ATOM 666 N N . ILE B 1 24 ? 1.552 2.457 9.480 1.00 7.93 39 ILE B N 1
ATOM 667 C CA . ILE B 1 24 ? 1.840 3.883 9.480 1.00 7.58 39 ILE B CA 1
ATOM 668 C C . ILE B 1 24 ? 3.211 4.153 10.041 1.00 8.87 39 ILE B C 1
ATOM 669 O O . ILE B 1 24 ? 3.537 3.644 11.083 1.00 10.88 39 ILE B O 1
ATOM 674 N N . GLN B 1 25 ? 4.033 4.902 9.318 1.00 8.08 40 GLN B N 1
ATOM 675 C CA . GLN B 1 25 ? 5.385 5.230 9.761 1.00 8.48 40 GLN B CA 1
ATOM 676 C C . GLN B 1 25 ? 5.282 6.530 10.589 1.00 9.99 40 GLN B C 1
ATOM 677 O O . GLN B 1 25 ? 5.813 6.611 11.698 1.00 11.20 40 GLN B O 1
ATOM 683 N N . SER B 1 26 ? 4.602 7.547 10.075 1.00 8.45 41 SER B N 1
ATOM 684 C CA . SER B 1 26 ? 4.392 8.773 10.851 1.00 7.66 41 SER B CA 1
ATOM 685 C C . SER B 1 26 ? 3.037 9.367 10.475 1.00 9.19 41 SER B C 1
ATOM 686 O O . SER B 1 26 ? 2.398 8.940 9.485 1.00 7.32 41 SER B O 1
ATOM 689 N N . LEU B 1 27 ? 2.617 10.349 11.267 1.00 8.54 42 LEU B N 1
ATOM 690 C CA . LEU B 1 27 ? 1.346 11.029 11.071 1.00 10.08 42 LEU B CA 1
ATOM 691 C C . LEU B 1 27 ? 1.566 12.530 11.226 1.00 9.73 42 LEU B C 1
ATOM 692 O O . LEU B 1 27 ? 2.346 12.946 12.063 1.00 8.34 42 LEU B O 1
ATOM 697 N N . GLU B 1 28 ? 0.889 13.330 10.423 1.00 6.98 43 GLU B N 1
ATOM 698 C CA . GLU B 1 28 ? 0.998 14.775 10.517 1.00 5.75 43 GLU B CA 1
ATOM 699 C C . GLU B 1 28 ? -0.438 15.312 10.656 1.00 4.86 43 GLU B C 1
ATOM 700 O O . GLU B 1 28 ? -1.333 14.864 9.932 1.00 6.70 43 GLU B O 1
ATOM 706 N N . VAL B 1 29 ? -0.686 16.143 11.663 1.00 4.45 44 VAL B N 1
ATOM 707 C CA . VAL B 1 29 ? -2.016 16.751 11.898 1.00 4.32 44 VAL B CA 1
ATOM 708 C C . VAL B 1 29 ? -1.783 18.228 11.595 1.00 5.51 44 VAL B C 1
ATOM 709 O O . VAL B 1 29 ? -0.911 18.872 12.194 1.00 6.10 44 VAL B O 1
ATOM 713 N N . ILE B 1 30 ? -2.483 18.732 10.590 1.00 5.41 45 ILE B N 1
ATOM 714 C CA . ILE B 1 30 ? -2.325 20.115 10.176 1.00 8.23 45 ILE B CA 1
ATOM 715 C C . ILE B 1 30 ? -3.591 20.837 10.582 1.00 10.06 45 ILE B C 1
ATOM 716 O O . ILE B 1 30 ? -4.680 20.529 10.067 1.00 8.32 45 ILE B O 1
ATOM 721 N N . GLY B 1 31 ? -3.471 21.748 11.547 1.00 10.30 46 GLY B N 1
ATOM 722 C CA . GLY B 1 31 ? -4.669 22.463 11.991 1.00 12.17 46 GLY B CA 1
ATOM 723 C C . GLY B 1 31 ? -5.200 23.475 10.982 1.00 12.44 46 GLY B C 1
ATOM 724 O O . GLY B 1 31 ? -4.469 23.843 10.052 1.00 12.26 46 GLY B O 1
ATOM 725 N N . LYS B 1 32 ? -6.437 23.959 11.166 1.00 12.31 47 LYS B N 1
ATOM 726 C CA . LYS B 1 32 ? -7.012 24.966 10.279 1.00 12.39 47 LYS B CA 1
ATOM 727 C C . LYS B 1 32 ? -6.136 26.197 10.254 1.00 11.14 47 LYS B C 1
ATOM 728 O O . LYS B 1 32 ? -5.472 26.519 11.245 1.00 14.60 47 LYS B O 1
ATOM 734 N N . GLY B 1 33 ? -6.213 26.957 9.173 1.00 12.05 48 GLY B N 1
ATOM 735 C CA . GLY B 1 33 ? -5.415 28.161 9.067 1.00 13.17 48 GLY B CA 1
ATOM 736 C C . GLY B 1 33 ? -5.733 28.922 7.797 1.00 13.83 48 GLY B C 1
ATOM 737 O O . GLY B 1 33 ? -6.662 28.546 7.080 1.00 14.64 48 GLY B O 1
ATOM 738 N N . THR B 1 34 ? -4.931 29.949 7.481 1.00 15.74 49 THR B N 1
ATOM 739 C CA . THR B 1 34 ? -5.142 30.777 6.289 1.00 17.78 49 THR B CA 1
ATOM 740 C C . THR B 1 34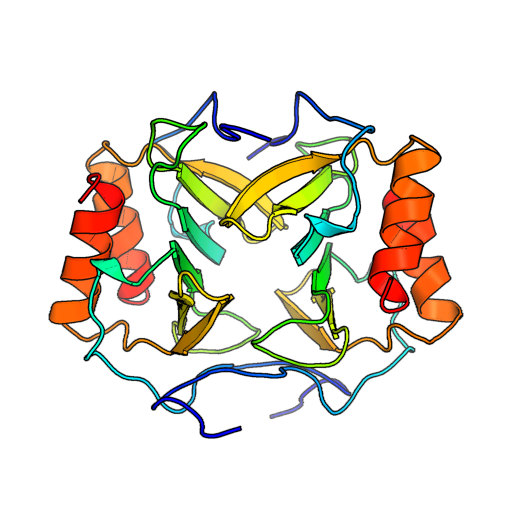 ? -4.932 30.000 4.989 1.00 16.85 49 THR B C 1
ATOM 741 O O . THR B 1 34 ? -5.339 30.452 3.914 1.00 16.85 49 THR B O 1
ATOM 745 N N . HIS B 1 35 ? -4.266 28.856 5.087 1.00 12.99 50 HIS B N 1
ATOM 746 C CA . HIS B 1 35 ? -3.965 28.015 3.926 1.00 12.71 50 HIS B CA 1
ATOM 747 C C . HIS B 1 35 ? -5.095 27.054 3.602 1.00 13.69 50 HIS B C 1
ATOM 748 O O . HIS B 1 35 ? -5.212 26.570 2.490 1.00 12.53 50 HIS B O 1
ATOM 755 N N . CYS B 1 36 ? -5.898 26.731 4.613 1.00 13.72 51 CYS B N 1
ATOM 756 C CA . CYS B 1 36 ? -6.987 25.732 4.489 1.00 11.82 51 CYS B CA 1
ATOM 757 C C . CYS B 1 36 ? -7.859 25.748 5.750 1.00 9.26 51 CYS B C 1
ATOM 758 O O . CYS B 1 36 ? -7.366 25.544 6.869 1.00 7.71 51 CYS B O 1
ATOM 761 N N . ASN B 1 37 ? -9.166 25.872 5.547 1.00 10.06 52 ASN B N 1
ATOM 762 C CA . ASN B 1 37 ? -10.063 25.983 6.680 1.00 10.26 52 ASN B CA 1
ATOM 763 C C . ASN B 1 37 ? -10.721 24.713 7.206 1.00 8.74 52 ASN B C 1
ATOM 764 O O . ASN B 1 37 ? -11.917 24.705 7.504 1.00 9.76 52 ASN B O 1
ATOM 769 N N . GLN B 1 38 ? -9.932 23.641 7.289 1.00 7.94 53 GLN B N 1
ATOM 770 C CA . GLN B 1 38 ? -10.364 22.363 7.805 1.00 5.67 53 GLN B CA 1
ATOM 771 C C . GLN B 1 38 ? -9.100 21.665 8.266 1.00 6.86 53 GLN B C 1
ATOM 772 O O . GLN B 1 38 ? -8.000 21.950 7.771 1.00 8.41 53 GLN B O 1
ATOM 778 N N . VAL B 1 39 ? -9.228 20.849 9.305 1.00 6.42 54 VAL B N 1
ATOM 779 C CA . VAL B 1 39 ? -8.099 20.101 9.807 1.00 6.95 54 VAL B CA 1
ATOM 780 C C . VAL B 1 39 ? -7.820 18.963 8.795 1.00 8.29 54 VAL B C 1
ATOM 781 O O . VAL B 1 39 ? -8.770 18.391 8.228 1.00 6.47 54 VAL B O 1
ATOM 785 N N . GLU B 1 40 ? -6.539 18.654 8.552 1.00 7.64 55 GLU B N 1
ATOM 786 C CA . GLU B 1 40 ? -6.162 17.569 7.632 1.00 7.96 55 GLU B CA 1
ATOM 787 C C . GLU B 1 40 ? -5.142 16.685 8.327 1.00 7.88 55 GLU B C 1
ATOM 788 O O . GLU B 1 40 ? -4.296 17.214 9.042 1.00 8.56 55 GLU B O 1
ATOM 794 N N . VAL B 1 41 ? -5.291 15.354 8.216 1.00 4.33 56 VAL B N 1
ATOM 795 C CA . VAL B 1 41 ? -4.398 14.399 8.828 1.00 6.36 56 VAL B CA 1
ATOM 796 C C . VAL B 1 41 ? -3.817 13.588 7.670 1.00 7.25 56 VAL B C 1
ATOM 797 O O . VAL B 1 41 ? -4.579 13.056 6.878 1.00 9.18 56 VAL B O 1
ATOM 801 N N . ILE B 1 42 ? -2.483 13.481 7.597 1.00 4.92 57 ILE B N 1
ATOM 802 C CA . ILE B 1 42 ? -1.793 12.750 6.535 1.00 6.36 57 ILE B CA 1
ATOM 803 C C . ILE B 1 42 ? -0.964 11.658 7.169 1.00 5.31 57 ILE B C 1
ATOM 804 O O . ILE B 1 42 ? -0.100 11.935 8.015 1.00 7.93 57 ILE B O 1
ATOM 809 N N . ALA B 1 43 ? -1.216 10.414 6.792 1.00 4.10 58 ALA B N 1
ATOM 810 C CA . ALA B 1 43 ? -0.472 9.294 7.339 1.00 7.15 58 ALA B CA 1
ATOM 811 C C . ALA B 1 43 ? 0.597 8.890 6.322 1.00 7.93 58 ALA B C 1
ATOM 812 O O . ALA B 1 43 ? 0.247 8.715 5.167 1.00 11.70 58 ALA B O 1
ATOM 814 N N . THR B 1 44 ? 1.878 8.831 6.700 1.00 6.86 59 THR B N 1
ATOM 815 C CA . THR B 1 44 ? 2.929 8.359 5.759 1.00 7.45 59 THR B CA 1
ATOM 816 C C . THR B 1 44 ? 3.126 6.864 6.029 1.00 8.42 59 THR B C 1
ATOM 817 O O . THR B 1 44 ? 3.422 6.463 7.165 1.00 9.30 59 THR B O 1
ATOM 821 N N . LEU B 1 45 ? 2.929 6.053 5.003 1.00 7.98 60 LEU B N 1
ATOM 822 C CA . LEU B 1 45 ? 3.083 4.613 5.109 1.00 9.84 60 LEU B CA 1
ATOM 823 C C . LEU B 1 45 ? 4.555 4.197 5.124 1.00 10.16 60 LEU B C 1
ATOM 824 O O . LEU B 1 45 ? 5.431 4.932 4.702 1.00 8.77 60 LEU B O 1
ATOM 829 N N . LYS B 1 46 ? 4.843 3.017 5.652 1.00 13.66 61 LYS B N 1
ATOM 830 C CA . LYS B 1 46 ? 6.222 2.542 5.679 1.00 18.08 61 LYS B CA 1
ATOM 831 C C . LYS B 1 46 ? 6.904 2.560 4.305 1.00 18.44 61 LYS B C 1
ATOM 832 O O . LYS B 1 46 ? 8.118 2.720 4.226 1.00 18.64 61 LYS B O 1
ATOM 838 N N . ASP B 1 47 ? 6.124 2.416 3.233 1.00 19.50 62 ASP B N 1
ATOM 839 C CA . ASP B 1 47 ? 6.661 2.438 1.859 1.00 21.10 62 ASP B CA 1
ATOM 840 C C . ASP B 1 47 ? 6.806 3.843 1.227 1.00 20.67 62 ASP B C 1
ATOM 841 O O . ASP B 1 47 ? 7.245 3.981 0.091 1.00 20.06 62 ASP B O 1
ATOM 846 N N . GLY B 1 48 ? 6.376 4.873 1.946 1.00 18.14 63 GLY B N 1
ATOM 847 C CA . GLY B 1 48 ? 6.498 6.223 1.436 1.00 16.33 63 GLY B CA 1
ATOM 848 C C . GLY B 1 48 ? 5.204 6.840 0.958 1.00 15.53 63 GLY B C 1
ATOM 849 O O . GLY B 1 48 ? 5.114 8.056 0.886 1.00 16.80 63 GLY B O 1
ATOM 850 N N . ARG B 1 49 ? 4.230 6.016 0.596 1.00 12.75 64 ARG B N 1
ATOM 851 C CA . ARG B 1 49 ? 2.940 6.518 0.153 1.00 13.09 64 ARG B CA 1
ATOM 852 C C . ARG B 1 49 ? 2.204 7.231 1.295 1.00 10.44 64 ARG B C 1
ATOM 853 O O . ARG B 1 49 ? 2.402 6.904 2.465 1.00 9.33 64 ARG B O 1
ATOM 861 N N . LYS B 1 50 ? 1.334 8.175 0.935 1.00 8.55 65 LYS B N 1
ATOM 862 C CA . LYS B 1 50 ? 0.621 8.999 1.919 1.00 8.35 65 LYS B CA 1
ATOM 863 C C . LYS B 1 50 ? -0.853 8.896 1.762 1.00 9.04 65 LYS B C 1
ATOM 864 O O . LYS B 1 50 ? -1.350 8.753 0.635 1.00 9.43 65 LYS B O 1
ATOM 870 N N . ILE B 1 51 ? -1.581 8.899 2.872 1.00 7.91 66 ILE B N 1
ATOM 871 C CA . ILE B 1 51 ? -3.016 8.834 2.744 1.00 8.36 66 ILE B CA 1
ATOM 872 C C . ILE B 1 51 ? -3.760 9.836 3.656 1.00 6.96 66 ILE B C 1
ATOM 873 O O . ILE B 1 51 ? -3.288 10.164 4.752 1.00 6.15 66 ILE B O 1
ATOM 878 N N . CYS B 1 52 ? -4.825 10.413 3.117 1.00 4.49 67 CYS B N 1
ATOM 879 C CA . CYS B 1 52 ? -5.663 11.381 3.820 1.00 4.72 67 CYS B CA 1
ATOM 880 C C . CYS B 1 52 ? -6.632 10.704 4.786 1.00 7.54 67 CYS B C 1
ATOM 881 O O . CYS B 1 52 ? -7.554 9.999 4.350 1.00 8.07 67 CYS B O 1
ATOM 884 N N . LEU B 1 53 ? -6.505 10.991 6.083 1.00 7.49 68 LEU B N 1
ATOM 885 C CA . LEU B 1 53 ? -7.382 10.371 7.094 1.00 7.15 68 LEU B CA 1
ATOM 886 C C . LEU B 1 53 ? -8.436 11.380 7.580 1.00 10.14 68 LEU B C 1
ATOM 887 O O . LEU B 1 53 ? -8.211 12.616 7.528 1.00 9.97 68 LEU B O 1
ATOM 892 N N . ASP B 1 54 ? -9.567 10.845 8.061 1.00 8.51 69 ASP B N 1
ATOM 893 C CA . ASP B 1 54 ? -10.696 11.648 8.566 1.00 8.44 69 ASP B CA 1
ATOM 894 C C . ASP B 1 54 ? -10.404 12.053 10.024 1.00 8.39 69 ASP B C 1
ATOM 895 O O . ASP B 1 54 ? -10.428 11.194 10.916 1.00 11.54 69 ASP B O 1
ATOM 900 N N . PRO B 1 55 ? -10.157 13.348 10.295 1.00 9.03 70 PRO B N 1
ATOM 901 C CA . PRO B 1 55 ? -9.860 13.760 11.675 1.00 10.75 70 PRO B CA 1
ATOM 902 C C . PRO B 1 55 ? -11.025 13.565 12.668 1.00 12.60 70 PRO B C 1
ATOM 903 O O . PRO B 1 55 ? -10.814 13.310 13.847 1.00 13.09 70 PRO B O 1
ATOM 907 N N . ASP B 1 56 ? -12.249 13.616 12.158 1.00 12.57 71 ASP B N 1
ATOM 908 C CA . ASP B 1 56 ? -13.436 13.482 12.996 1.00 14.60 71 ASP B CA 1
ATOM 909 C C . ASP B 1 56 ? -13.867 12.052 13.262 1.00 15.05 71 ASP B C 1
ATOM 910 O O . ASP B 1 56 ? -14.829 11.821 13.992 1.00 14.30 71 ASP B O 1
ATOM 915 N N . ALA B 1 57 ? -13.188 11.093 12.657 1.00 12.46 72 ALA B N 1
ATOM 916 C CA . ALA B 1 57 ? -13.559 9.697 12.830 1.00 13.95 72 ALA B CA 1
ATOM 917 C C . ALA B 1 57 ? -13.047 9.135 14.166 1.00 12.98 72 ALA B C 1
ATOM 918 O O . ALA B 1 57 ? -11.838 9.145 14.450 1.00 12.64 72 ALA B O 1
ATOM 920 N N . PRO B 1 58 ? -13.949 8.581 14.979 1.00 14.15 73 PRO B N 1
ATOM 921 C CA . PRO B 1 58 ? -13.521 8.022 16.259 1.00 14.19 73 PRO B CA 1
ATOM 922 C C . PRO B 1 58 ? -12.323 7.067 16.113 1.00 13.58 73 PRO B C 1
ATOM 923 O O . PRO B 1 58 ? -11.368 7.135 16.884 1.00 13.75 73 PRO B O 1
ATOM 927 N N . ARG B 1 59 ? -12.347 6.212 15.104 1.00 14.46 74 ARG B N 1
ATOM 928 C CA . ARG B 1 59 ? -11.258 5.284 14.908 1.00 16.78 74 ARG B CA 1
ATOM 929 C C . ARG B 1 59 ? -9.922 5.993 14.719 1.00 13.50 74 ARG B C 1
ATOM 930 O O . ARG B 1 59 ? -8.878 5.533 15.216 1.00 12.50 74 ARG B O 1
ATOM 938 N N . ILE B 1 60 ? -9.960 7.134 14.032 1.00 11.84 75 ILE B N 1
ATOM 939 C CA . ILE B 1 60 ? -8.733 7.907 13.761 1.00 10.67 75 ILE B CA 1
ATOM 940 C C . ILE B 1 60 ? -8.222 8.578 15.036 1.00 10.54 75 ILE B C 1
ATOM 941 O O . ILE B 1 60 ? -7.008 8.678 15.254 1.00 9.57 75 ILE B O 1
ATOM 946 N N . LYS B 1 61 ? -9.138 9.052 15.877 1.00 11.69 76 LYS B N 1
ATOM 947 C CA . LYS B 1 61 ? -8.718 9.662 17.145 1.00 11.72 76 LYS B CA 1
ATOM 948 C C . LYS B 1 61 ? -8.037 8.594 18.012 1.00 11.68 76 LYS B C 1
ATOM 949 O O . LYS B 1 61 ? -7.017 8.884 18.658 1.00 12.57 76 LYS B O 1
ATOM 955 N N . LYS B 1 62 ? -8.557 7.358 18.003 1.00 12.52 77 LYS B N 1
ATOM 956 C CA . LYS B 1 62 ? -7.940 6.303 18.798 1.00 15.22 77 LYS B CA 1
ATOM 957 C C . LYS B 1 62 ? -6.585 5.889 18.227 1.00 12.97 77 LYS B C 1
ATOM 958 O O . LYS B 1 62 ? -5.659 5.661 19.006 1.00 12.31 77 LYS B O 1
ATOM 964 N N . ILE B 1 63 ? -6.458 5.776 16.893 1.00 11.85 78 ILE B N 1
ATOM 965 C CA . ILE B 1 63 ? -5.155 5.456 16.278 1.00 9.49 78 ILE B CA 1
ATOM 966 C C . ILE B 1 63 ? -4.090 6.491 16.726 1.00 9.50 78 ILE B C 1
ATOM 967 O O . ILE B 1 63 ? -2.970 6.110 17.133 1.00 9.34 78 ILE B O 1
ATOM 972 N N . VAL B 1 64 ? -4.467 7.775 16.732 1.00 9.19 79 VAL B N 1
ATOM 973 C CA . VAL B 1 64 ? -3.550 8.839 17.149 1.00 11.15 79 VAL B CA 1
ATOM 974 C C . VAL B 1 64 ? -3.129 8.707 18.622 1.00 11.85 79 VAL B C 1
ATOM 975 O O . VAL B 1 64 ? -1.963 8.903 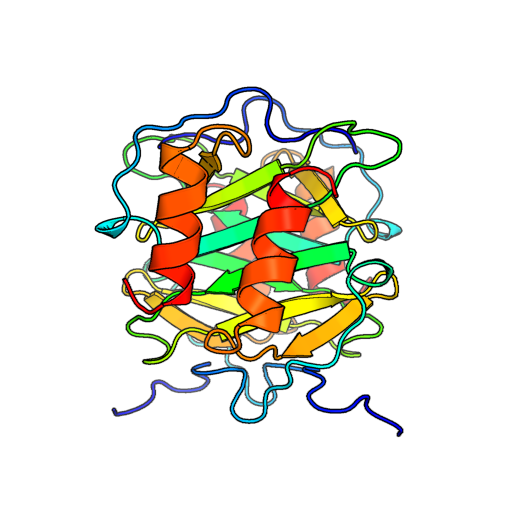18.953 1.00 11.95 79 VAL B O 1
ATOM 979 N N . GLN B 1 65 ? -4.061 8.373 19.507 1.00 12.76 80 GLN B N 1
ATOM 980 C CA . GLN B 1 65 ? -3.702 8.201 20.932 1.00 14.14 80 GLN B CA 1
ATOM 981 C C . GLN B 1 65 ? -2.814 6.977 21.156 1.00 14.68 80 GLN B C 1
ATOM 982 O O . GLN B 1 65 ? -1.832 7.050 21.892 1.00 15.53 80 GLN B O 1
ATOM 988 N N . LYS B 1 66 ? -3.082 5.868 20.474 1.00 14.51 81 LYS B N 1
ATOM 989 C CA . LYS B 1 66 ? -2.206 4.711 20.628 1.00 13.50 81 LYS B CA 1
ATOM 990 C C . LYS B 1 66 ? -0.795 5.015 20.138 1.00 11.63 81 LYS B C 1
ATOM 991 O O . LYS B 1 66 ? 0.170 4.643 20.769 1.00 12.94 81 LYS B O 1
ATOM 997 N N . LYS B 1 67 ? -0.673 5.754 19.033 1.00 14.01 82 LYS B N 1
ATOM 998 C CA . LYS B 1 67 ? 0.648 6.093 18.475 1.00 11.75 82 LYS B CA 1
ATOM 999 C C . LYS B 1 67 ? 1.422 6.875 19.499 1.00 12.30 82 LYS B C 1
ATOM 1000 O O . LYS B 1 67 ? 2.605 6.602 19.732 1.00 12.31 82 LYS B O 1
ATOM 1006 N N . LEU B 1 68 ? 0.758 7.865 20.086 1.00 13.25 83 LEU B N 1
ATOM 1007 C CA . LEU B 1 68 ? 1.365 8.724 21.116 1.00 15.07 83 LEU B CA 1
ATOM 1008 C C . LEU B 1 68 ? 1.930 7.835 22.241 1.00 16.32 83 LEU B C 1
ATOM 1009 O O . LEU B 1 68 ? 3.073 8.007 22.693 1.00 15.71 83 LEU B O 1
ATOM 1014 N N . ALA B 1 69 ? 1.144 6.807 22.576 1.00 16.59 84 ALA B N 1
ATOM 1015 C CA . ALA B 1 69 ? 1.461 5.867 23.645 1.00 18.70 84 ALA B CA 1
ATOM 1016 C C . ALA B 1 69 ? 2.553 4.869 23.345 1.00 21.19 84 ALA B C 1
ATOM 1017 O O . ALA B 1 69 ? 3.103 4.269 24.253 1.00 21.39 84 ALA B O 1
ATOM 1019 N N . GLY B 1 70 ? 2.913 4.697 22.091 1.00 24.22 85 GLY B N 1
ATOM 1020 C CA . GLY B 1 70 ? 3.922 3.702 21.813 1.00 31.48 85 GLY B CA 1
ATOM 1021 C C . GLY B 1 70 ? 3.222 2.373 21.620 1.00 36.40 85 GLY B C 1
ATOM 1022 O O . GLY B 1 70 ? 3.749 1.309 21.970 1.00 36.94 85 GLY B O 1
ATOM 1023 N N . ASP B 1 71 ? 1.972 2.471 21.154 1.00 41.70 86 ASP B N 1
ATOM 1024 C CA . ASP B 1 71 ? 1.121 1.330 20.834 1.00 46.69 86 ASP B CA 1
ATOM 1025 C C . ASP B 1 71 ? 0.877 1.353 19.319 1.00 48.71 86 ASP B C 1
ATOM 1026 O O . ASP B 1 71 ? -0.165 0.821 18.861 1.00 53.52 86 ASP B O 1
ATOM 1031 N N . LEU C 1 8 ? 9.010 28.051 22.815 1.00 51.44 23 LEU C N 1
ATOM 1032 C CA . LEU C 1 8 ? 9.749 27.400 21.708 1.00 50.90 23 LEU C CA 1
ATOM 1033 C C . LEU C 1 8 ? 10.896 28.286 21.253 1.00 49.98 23 LEU C C 1
ATOM 1034 O O . LEU C 1 8 ? 10.782 29.514 21.268 1.00 51.54 23 LEU C O 1
ATOM 1039 N N . ARG C 1 9 ? 12.009 27.644 20.904 1.00 47.49 24 ARG C N 1
ATOM 1040 C CA . ARG C 1 9 ? 13.200 28.317 20.415 1.00 42.98 24 ARG C CA 1
ATOM 1041 C C . ARG C 1 9 ? 14.000 27.394 19.469 1.00 38.08 24 ARG C C 1
ATOM 1042 O O . ARG C 1 9 ? 13.391 26.672 18.683 1.00 37.35 24 ARG C O 1
ATOM 1050 N N . CYS C 1 10 ? 15.334 27.419 19.508 1.00 33.80 25 CYS C N 1
ATOM 1051 C CA . CYS C 1 10 ? 16.114 26.587 18.580 1.00 28.99 25 CYS C CA 1
ATOM 1052 C C . CYS C 1 10 ? 15.996 25.111 18.798 1.00 27.28 25 CYS C C 1
ATOM 1053 O O . CYS C 1 10 ? 16.373 24.610 19.859 1.00 30.48 25 CYS C O 1
ATOM 1056 N N . LEU C 1 11 ? 15.550 24.401 17.775 1.00 23.10 26 LEU C N 1
ATOM 1057 C CA . LEU C 1 11 ? 15.429 22.970 17.870 1.00 22.59 26 LEU C CA 1
ATOM 1058 C C . LEU C 1 11 ? 16.743 22.228 17.581 1.00 23.90 26 LEU C C 1
ATOM 1059 O O . LEU C 1 11 ? 16.983 21.132 18.082 1.00 24.96 26 LEU C O 1
ATOM 1064 N N . CYS C 1 12 ? 17.599 22.806 16.765 1.00 22.47 27 CYS C N 1
ATOM 1065 C CA . CYS C 1 12 ? 18.811 22.111 16.418 1.00 25.60 27 CYS C CA 1
ATOM 1066 C C . CYS C 1 12 ? 19.981 22.573 17.232 1.00 28.16 27 CYS C C 1
ATOM 1067 O O . CYS C 1 12 ? 20.493 23.664 17.017 1.00 30.05 27 CYS C O 1
ATOM 1070 N N . ILE C 1 13 ? 20.370 21.765 18.210 1.00 33.12 28 ILE C N 1
ATOM 1071 C CA . ILE C 1 13 ? 21.543 22.087 19.036 1.00 35.50 28 ILE C CA 1
ATOM 1072 C C . ILE C 1 13 ? 22.729 21.294 18.487 1.00 33.78 28 ILE C C 1
ATOM 1073 O O . ILE C 1 13 ? 23.855 21.789 18.456 1.00 35.70 28 ILE C O 1
ATOM 1078 N N . LYS C 1 14 ? 22.448 20.101 17.974 1.00 29.97 29 LYS C N 1
ATOM 1079 C CA . LYS C 1 14 ? 23.467 19.282 17.355 1.00 28.05 29 LYS C CA 1
ATOM 1080 C C . LYS C 1 14 ? 23.113 19.173 15.869 1.00 24.30 29 LYS C C 1
ATOM 1081 O O . LYS C 1 14 ? 21.970 18.933 15.521 1.00 23.66 29 LYS C O 1
ATOM 1087 N N . THR C 1 15 ? 24.082 19.391 14.990 1.00 22.36 30 THR C N 1
ATOM 1088 C CA . THR C 1 15 ? 23.851 19.263 13.562 1.00 17.55 30 THR C CA 1
ATOM 1089 C C . THR C 1 15 ? 24.920 18.341 13.045 1.00 19.52 30 THR C C 1
ATOM 1090 O O . THR C 1 15 ? 25.923 18.077 13.736 1.00 18.98 30 THR C O 1
ATOM 1094 N N . THR C 1 16 ? 24.760 17.929 11.799 1.00 17.93 31 THR C N 1
ATOM 1095 C CA . THR C 1 16 ? 25.722 17.064 11.164 1.00 20.84 31 THR C CA 1
ATOM 1096 C C . THR C 1 16 ? 25.980 17.495 9.711 1.00 20.08 31 THR C C 1
ATOM 1097 O O . THR C 1 16 ? 25.150 18.145 9.066 1.00 18.57 31 THR C O 1
ATOM 1101 N N . SER C 1 17 ? 27.127 17.103 9.181 1.00 20.64 32 SER C N 1
ATOM 1102 C CA . SER C 1 17 ? 27.445 17.441 7.819 1.00 22.45 32 SER C CA 1
ATOM 1103 C C . SER C 1 17 ? 27.800 16.201 6.966 1.00 23.96 32 SER C C 1
ATOM 1104 O O . SER C 1 17 ? 28.146 16.337 5.793 1.00 23.78 32 SER C O 1
ATOM 1107 N N . GLY C 1 18 ? 27.670 15.001 7.520 1.00 25.53 33 GLY C N 1
ATOM 1108 C CA . GLY C 1 18 ? 28.030 13.834 6.732 1.00 29.27 33 GLY C CA 1
ATOM 1109 C C . GLY C 1 18 ? 26.960 12.779 6.509 1.00 30.78 33 GLY C C 1
ATOM 1110 O O . GLY C 1 18 ? 27.148 11.631 6.907 1.00 35.60 33 GLY C O 1
ATOM 1111 N N . ILE C 1 19 ? 25.833 13.142 5.906 1.00 28.88 34 ILE C N 1
ATOM 1112 C CA . ILE C 1 19 ? 24.778 12.167 5.629 1.00 27.49 34 ILE C CA 1
ATOM 1113 C C . ILE C 1 19 ? 24.748 11.998 4.119 1.00 24.09 34 ILE C C 1
ATOM 1114 O O . ILE C 1 19 ? 25.118 12.909 3.409 1.00 23.99 34 ILE C O 1
ATOM 1119 N N . HIS C 1 20 ? 24.325 10.842 3.617 1.00 24.07 35 HIS C N 1
ATOM 1120 C CA . HIS C 1 20 ? 24.265 10.641 2.164 1.00 23.40 35 HIS C CA 1
ATOM 1121 C C . HIS C 1 20 ? 22.898 11.067 1.650 1.00 21.50 35 HIS C C 1
ATOM 1122 O O . HIS C 1 20 ? 21.886 10.656 2.208 1.00 23.10 35 HIS C O 1
ATOM 1129 N N . PRO C 1 21 ? 22.847 11.795 0.518 1.00 20.77 36 PRO C N 1
ATOM 1130 C CA . PRO C 1 21 ? 21.562 12.244 -0.027 1.00 20.65 36 PRO C CA 1
ATOM 1131 C C . PRO C 1 21 ? 20.609 11.130 -0.383 1.00 22.05 36 PRO C C 1
ATOM 1132 O O . PRO C 1 21 ? 19.399 11.324 -0.385 1.00 20.83 36 PRO C O 1
ATOM 1136 N N . LYS C 1 22 ? 21.151 9.944 -0.637 1.00 23.04 37 LYS C N 1
ATOM 1137 C CA . LYS C 1 22 ? 20.326 8.790 -0.969 1.00 23.83 37 LYS C CA 1
ATOM 1138 C C . LYS C 1 22 ? 19.337 8.527 0.160 1.00 23.65 37 LYS C C 1
ATOM 1139 O O . LYS C 1 22 ? 18.219 8.067 -0.093 1.00 24.36 37 LYS C O 1
ATOM 1145 N N . ASN C 1 23 ? 19.737 8.853 1.394 1.00 20.93 38 ASN C N 1
ATOM 1146 C CA . ASN C 1 23 ? 18.898 8.619 2.568 1.00 20.07 38 ASN C CA 1
ATOM 1147 C C . ASN C 1 23 ? 17.822 9.662 2.870 1.00 18.00 38 ASN C C 1
ATOM 1148 O O . ASN C 1 23 ? 16.892 9.375 3.606 1.00 16.84 38 ASN C O 1
ATOM 1153 N N . ILE C 1 24 ? 17.969 10.871 2.323 1.00 16.74 39 ILE C N 1
ATOM 1154 C CA . ILE C 1 24 ? 17.053 11.986 2.588 1.00 12.66 39 ILE C CA 1
ATOM 1155 C C . ILE C 1 24 ? 15.859 11.949 1.713 1.00 12.92 39 ILE C C 1
ATOM 1156 O O . ILE C 1 24 ? 15.997 11.826 0.514 1.00 15.29 39 ILE C O 1
ATOM 1161 N N . GLN C 1 25 ? 14.692 12.095 2.317 1.00 13.84 40 GLN C N 1
ATOM 1162 C CA . GLN C 1 25 ? 13.410 12.138 1.618 1.00 12.80 40 GLN C CA 1
ATOM 1163 C C . GLN C 1 25 ? 13.020 13.625 1.394 1.00 12.13 40 GLN C C 1
ATOM 1164 O O . GLN C 1 25 ? 12.569 14.013 0.310 1.00 11.63 40 GLN C O 1
ATOM 1170 N N . SER C 1 26 ? 13.178 14.445 2.417 1.00 8.30 41 SER C N 1
ATOM 1171 C CA . SER C 1 26 ? 12.821 15.844 2.301 1.00 8.65 41 SER C CA 1
ATOM 1172 C C . SER C 1 26 ? 13.619 16.689 3.256 1.00 10.56 41 SER C C 1
ATOM 1173 O O . SER C 1 26 ? 14.211 16.159 4.196 1.00 10.51 41 SER C O 1
ATOM 1176 N N . LEU C 1 27 ? 13.635 18.003 3.019 1.00 10.06 42 LEU C N 1
ATOM 1177 C CA . LEU C 1 27 ? 14.353 18.941 3.888 1.00 11.67 42 LEU C CA 1
ATOM 1178 C C . LEU C 1 27 ? 13.448 20.123 4.146 1.00 11.46 42 LEU C C 1
ATOM 1179 O O . LEU C 1 27 ? 12.669 20.504 3.270 1.00 13.09 42 LEU C O 1
ATOM 1184 N N . GLU C 1 28 ? 13.608 20.747 5.307 1.00 8.50 43 GLU C N 1
ATOM 1185 C CA . GLU C 1 28 ? 12.859 21.939 5.631 1.00 8.00 43 GLU C CA 1
ATOM 1186 C C . GLU C 1 28 ? 13.929 22.902 6.081 1.00 7.73 43 GLU C C 1
ATOM 1187 O O . GLU C 1 28 ? 14.794 22.516 6.882 1.00 6.64 43 GLU C O 1
ATOM 1193 N N . VAL C 1 29 ? 13.912 24.124 5.536 1.00 8.14 44 VAL C N 1
ATOM 1194 C CA . VAL C 1 29 ? 14.887 25.174 5.875 1.00 6.84 44 VAL C CA 1
ATOM 1195 C C . VAL C 1 29 ? 14.116 26.301 6.548 1.00 7.95 44 VAL C C 1
ATOM 1196 O O . VAL C 1 29 ? 13.198 26.859 5.956 1.00 8.18 44 VAL C O 1
ATOM 1200 N N . ILE C 1 30 ? 14.499 26.626 7.779 1.00 8.52 45 ILE C N 1
ATOM 1201 C CA . ILE C 1 30 ? 13.843 27.661 8.589 1.00 11.34 45 ILE C CA 1
ATOM 1202 C C . ILE C 1 30 ? 14.847 28.760 8.981 1.00 13.61 45 ILE C C 1
ATOM 1203 O O . ILE C 1 30 ? 15.878 28.489 9.587 1.00 13.90 45 ILE C O 1
ATOM 1208 N N . GLY C 1 31 ? 14.504 30.006 8.677 1.00 15.33 46 GLY C N 1
ATOM 1209 C CA . GLY C 1 31 ? 15.390 31.101 8.964 1.00 16.92 46 GLY C CA 1
ATOM 1210 C C . GLY C 1 31 ? 15.424 31.483 10.412 1.00 19.04 46 GLY C C 1
ATOM 1211 O O . GLY C 1 31 ? 14.671 30.979 11.223 1.00 20.52 46 GLY C O 1
ATOM 1212 N N . LYS C 1 32 ? 16.347 32.367 10.734 1.00 22.64 47 LYS C N 1
ATOM 1213 C CA . LYS C 1 32 ? 16.502 32.857 12.092 1.00 26.96 47 LYS C CA 1
ATOM 1214 C C . LYS C 1 32 ? 15.263 33.652 12.494 1.00 28.10 47 LYS C C 1
ATOM 1215 O O . LYS C 1 32 ? 14.643 34.323 11.664 1.00 27.09 47 LYS C O 1
ATOM 1221 N N . GLY C 1 33 ? 14.905 33.567 13.767 1.00 30.03 48 GLY C N 1
ATOM 1222 C CA . GLY C 1 33 ? 13.746 34.292 14.252 1.00 34.11 48 GLY C CA 1
ATOM 1223 C C . GLY C 1 33 ? 14.089 34.913 15.580 1.00 36.31 48 GLY C C 1
ATOM 1224 O O . GLY C 1 33 ? 15.223 34.786 16.038 1.00 34.53 48 GLY C O 1
ATOM 1225 N N . THR C 1 34 ? 13.104 35.544 16.214 1.00 40.87 49 THR C N 1
ATOM 1226 C CA . THR C 1 34 ? 13.309 36.207 17.511 1.00 44.75 49 THR C CA 1
ATOM 1227 C C . THR C 1 34 ? 14.009 35.320 18.556 1.00 44.84 49 THR C C 1
ATOM 1228 O O . THR C 1 34 ? 14.889 35.797 19.308 1.00 43.49 49 THR C O 1
ATOM 1232 N N . HIS C 1 35 ? 13.585 34.056 18.657 1.00 45.06 50 HIS C N 1
ATOM 1233 C CA . HIS C 1 35 ? 14.263 33.179 19.588 1.00 44.38 50 HIS C CA 1
ATOM 1234 C C . HIS C 1 35 ? 14.915 31.925 19.074 1.00 40.63 50 HIS C C 1
ATOM 1235 O O . HIS C 1 35 ? 14.680 30.834 19.555 1.00 41.58 50 HIS C O 1
ATOM 1242 N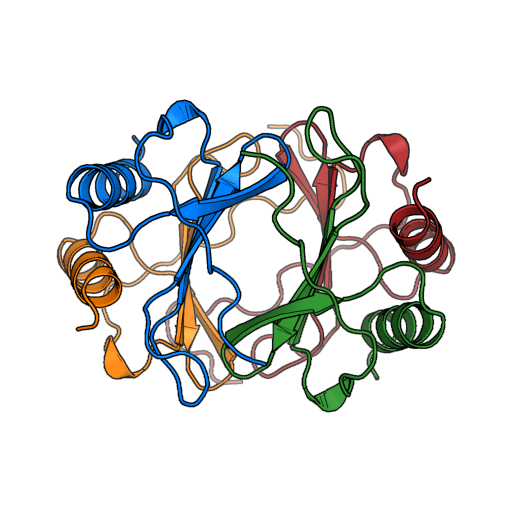 N . CYS C 1 36 ? 15.791 32.135 18.116 1.00 36.51 51 CYS C N 1
ATOM 1243 C CA . CYS C 1 36 ? 16.620 31.120 17.510 1.00 33.02 51 CYS C CA 1
ATOM 1244 C C . CYS C 1 36 ? 17.435 31.903 16.503 1.00 31.73 51 CYS C C 1
ATOM 1245 O O . CYS C 1 36 ? 16.917 32.328 15.470 1.00 29.67 51 CYS C O 1
ATOM 1248 N N . ASN C 1 37 ? 18.663 32.222 16.884 1.00 31.29 52 ASN C N 1
ATOM 1249 C CA . ASN C 1 37 ? 19.546 32.984 16.020 1.00 33.66 52 ASN C CA 1
ATOM 1250 C C . ASN C 1 37 ? 20.425 32.136 15.097 1.00 32.60 52 ASN C C 1
ATOM 1251 O O . ASN C 1 37 ? 21.642 32.361 14.961 1.00 33.12 52 ASN C O 1
ATOM 1256 N N . GLN C 1 38 ? 19.809 31.146 14.470 1.00 29.42 53 GLN C N 1
ATOM 1257 C CA . GLN C 1 38 ? 20.538 30.317 13.534 1.00 26.61 53 GLN C CA 1
ATOM 1258 C C . GLN C 1 38 ? 19.534 29.727 12.551 1.00 23.06 53 GLN C C 1
ATOM 1259 O O . GLN C 1 38 ? 18.335 29.646 12.852 1.00 19.84 53 GLN C O 1
ATOM 1265 N N . VAL C 1 39 ? 19.994 29.531 11.314 1.00 18.82 54 VAL C N 1
ATOM 1266 C CA . VAL C 1 39 ? 19.167 28.939 10.270 1.00 15.76 54 VAL C CA 1
ATOM 1267 C C . VAL C 1 39 ? 19.106 27.460 10.665 1.00 12.46 54 VAL C C 1
ATOM 1268 O O . VAL C 1 39 ? 20.100 26.907 11.128 1.00 12.08 54 VAL C O 1
ATOM 1272 N N . GLU C 1 40 ? 17.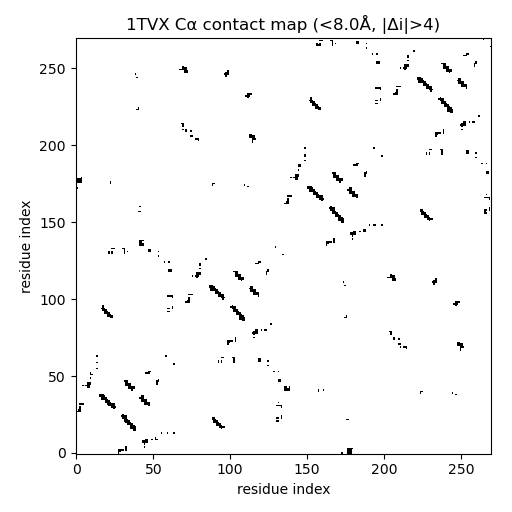930 26.858 10.596 1.00 10.02 55 GLU C N 1
ATOM 1273 C CA . GLU C 1 40 ? 17.815 25.447 10.932 1.00 9.97 55 GLU C CA 1
ATOM 1274 C C . GLU C 1 40 ? 17.461 24.667 9.697 1.00 7.84 55 GLU C C 1
ATOM 1275 O O . GLU C 1 40 ? 16.579 25.063 8.938 1.00 11.37 55 GLU C O 1
ATOM 1281 N N . VAL C 1 41 ? 18.131 23.556 9.502 1.00 6.09 56 VAL C N 1
ATOM 1282 C CA . VAL C 1 41 ? 17.855 22.677 8.357 1.00 8.74 56 VAL C CA 1
ATOM 1283 C C . VAL C 1 41 ? 17.512 21.266 8.939 1.00 7.96 56 VAL C C 1
ATOM 1284 O O . VAL C 1 41 ? 18.382 20.602 9.492 1.00 9.21 56 VAL C O 1
ATOM 1288 N N . ILE C 1 42 ? 16.265 20.831 8.783 1.00 7.36 57 ILE C N 1
ATOM 1289 C CA . ILE C 1 42 ? 15.812 19.543 9.319 1.00 8.00 57 ILE C CA 1
ATOM 1290 C C . ILE C 1 42 ? 15.565 18.609 8.166 1.00 6.66 57 ILE C C 1
ATOM 1291 O O . ILE C 1 42 ? 14.734 18.913 7.302 1.00 6.66 57 ILE C O 1
ATOM 1296 N N . ALA C 1 43 ? 16.291 17.494 8.141 1.00 7.02 58 ALA C N 1
ATOM 1297 C CA . ALA C 1 43 ? 16.146 16.479 7.099 1.00 7.53 58 ALA C CA 1
ATOM 1298 C C . ALA C 1 43 ? 15.283 15.342 7.595 1.00 8.58 58 ALA C C 1
ATOM 1299 O O . ALA C 1 43 ? 15.446 14.909 8.713 1.00 9.31 58 ALA C O 1
ATOM 1301 N N . THR C 1 44 ? 14.358 14.862 6.774 1.00 7.21 59 THR C N 1
ATOM 1302 C CA . THR C 1 44 ? 13.563 13.703 7.133 1.00 7.70 59 THR C CA 1
ATOM 1303 C C . THR C 1 44 ? 14.121 12.576 6.275 1.00 7.67 59 THR C C 1
ATOM 1304 O O . THR C 1 44 ? 14.129 12.658 5.067 1.00 7.41 59 THR C O 1
ATOM 1308 N N . LEU C 1 45 ? 14.603 11.518 6.904 1.00 10.97 60 LEU C N 1
ATOM 1309 C CA . LEU C 1 45 ? 15.149 10.353 6.196 1.00 11.07 60 LEU C CA 1
ATOM 1310 C C . LEU C 1 45 ? 14.023 9.470 5.640 1.00 11.12 60 LEU C C 1
ATOM 1311 O O . LEU C 1 45 ? 12.859 9.619 6.002 1.00 11.94 60 LEU C O 1
ATOM 1316 N N . LYS C 1 46 ? 14.358 8.491 4.821 1.00 11.46 61 LYS C N 1
ATOM 1317 C CA . LYS C 1 46 ? 13.300 7.665 4.261 1.00 14.41 61 LYS C CA 1
ATOM 1318 C C . LYS C 1 46 ? 12.686 6.719 5.272 1.00 15.58 61 LYS C C 1
ATOM 1319 O O . LYS C 1 46 ? 11.658 6.116 5.035 1.00 16.43 61 LYS C O 1
ATOM 1325 N N . ASP C 1 47 ? 13.303 6.621 6.422 1.00 16.11 62 ASP C N 1
ATOM 1326 C CA . ASP C 1 47 ? 12.774 5.782 7.466 1.00 15.56 62 ASP C CA 1
ATOM 1327 C C . ASP C 1 47 ? 11.976 6.609 8.494 1.00 14.86 62 ASP C C 1
ATOM 1328 O O . ASP C 1 47 ? 11.651 6.113 9.570 1.00 17.40 62 ASP C O 1
ATOM 1333 N N . GLY C 1 48 ? 11.714 7.882 8.178 1.00 12.44 63 GLY C N 1
ATOM 1334 C CA . GLY C 1 48 ? 10.939 8.732 9.071 1.00 11.32 63 GLY C CA 1
ATOM 133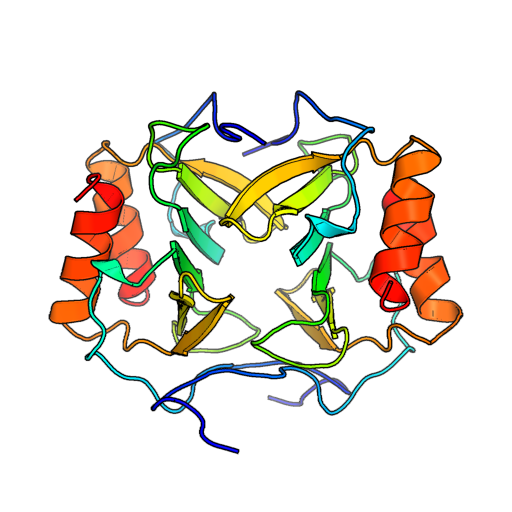5 C C . GLY C 1 48 ? 11.683 9.473 10.157 1.00 10.04 63 GLY C C 1
ATOM 1336 O O . GLY C 1 48 ? 11.135 10.418 10.696 1.00 11.35 63 GLY C O 1
ATOM 1337 N N . ARG C 1 49 ? 12.934 9.097 10.443 1.00 10.02 64 ARG C N 1
ATOM 1338 C CA . ARG C 1 49 ? 13.757 9.756 11.464 1.00 9.02 64 ARG C CA 1
ATOM 1339 C C . ARG C 1 49 ? 14.097 11.151 10.986 1.00 9.26 64 ARG C C 1
ATOM 1340 O O . ARG C 1 49 ? 14.148 11.373 9.778 1.00 7.83 64 ARG C O 1
ATOM 1348 N N . LYS C 1 50 ? 14.325 12.075 11.910 1.00 7.83 65 LYS C N 1
ATOM 1349 C CA . LYS C 1 50 ? 14.647 13.439 11.548 1.00 9.96 65 LYS C CA 1
ATOM 1350 C C . LYS C 1 50 ? 16.048 13.807 12.053 1.00 10.94 65 LYS C C 1
ATOM 1351 O O . LYS C 1 50 ? 16.486 13.289 13.058 1.00 10.44 65 LYS C O 1
ATOM 1357 N N . ILE C 1 51 ? 16.787 14.635 11.314 1.00 10.03 66 ILE C N 1
ATOM 1358 C CA . ILE C 1 51 ? 18.124 15.039 11.762 1.00 12.96 66 ILE C CA 1
ATOM 1359 C C . ILE C 1 51 ? 18.417 16.446 11.345 1.00 10.11 66 ILE C C 1
ATOM 1360 O O . ILE C 1 51 ? 17.958 16.894 10.309 1.00 11.92 66 ILE C O 1
ATOM 1365 N N . CYS C 1 52 ? 19.229 17.120 12.129 1.00 8.40 67 CYS C N 1
ATOM 1366 C CA . CYS C 1 52 ? 19.605 18.487 11.826 1.00 9.31 67 CYS C CA 1
ATOM 1367 C C . CYS C 1 52 ? 20.910 18.522 10.998 1.00 10.81 67 CYS C C 1
ATOM 1368 O O . CYS C 1 52 ? 21.923 17.889 11.397 1.00 10.17 67 CYS C O 1
ATOM 1371 N N . LEU C 1 53 ? 20.910 19.321 9.919 1.00 8.19 68 LEU C N 1
ATOM 1372 C CA . LEU C 1 53 ? 22.087 19.475 9.027 1.00 6.67 68 LEU C CA 1
ATOM 1373 C C . LEU C 1 53 ? 22.729 20.836 9.234 1.00 6.20 68 LEU C C 1
ATOM 1374 O O . LEU C 1 53 ? 22.051 21.800 9.512 1.00 7.24 68 LEU C O 1
ATOM 1379 N N . ASP C 1 54 ? 24.047 20.900 9.149 1.00 6.94 69 ASP C N 1
ATOM 1380 C CA . ASP C 1 54 ? 24.800 22.152 9.324 1.00 7.94 69 ASP C CA 1
ATOM 1381 C C . ASP C 1 54 ? 24.596 22.990 8.062 1.00 9.01 69 ASP C C 1
ATOM 1382 O O . ASP C 1 54 ? 25.162 22.653 7.011 1.00 7.64 69 ASP C O 1
ATOM 1387 N N . PRO C 1 55 ? 23.892 24.143 8.165 1.00 9.02 70 PRO C N 1
ATOM 1388 C CA . PRO C 1 55 ? 23.666 24.951 6.955 1.00 10.24 70 PRO C CA 1
ATOM 1389 C C . PRO C 1 55 ? 24.895 25.625 6.332 1.00 10.89 70 PRO C C 1
ATOM 1390 O O . PRO C 1 55 ? 24.869 26.051 5.167 1.00 9.78 70 PRO C O 1
ATOM 1394 N N . ASP C 1 56 ? 25.922 25.795 7.150 1.00 9.00 71 ASP C N 1
ATOM 1395 C CA . ASP C 1 56 ? 27.152 26.450 6.726 1.00 11.32 71 ASP C CA 1
ATOM 1396 C C . ASP C 1 56 ? 28.192 25.555 6.067 1.00 9.67 71 ASP C C 1
ATOM 1397 O O . ASP C 1 56 ? 29.143 26.072 5.496 1.00 9.74 71 ASP C O 1
ATOM 1402 N N . ALA C 1 57 ? 28.036 24.240 6.152 1.00 8.06 72 ALA C N 1
ATOM 1403 C CA . ALA C 1 57 ? 29.022 23.343 5.571 1.00 6.99 72 ALA C CA 1
ATOM 1404 C C . ALA C 1 57 ? 28.832 23.187 4.085 1.00 7.59 72 ALA C C 1
ATOM 1405 O O . ALA C 1 57 ? 27.714 22.959 3.620 1.00 5.68 72 ALA C O 1
ATOM 1407 N N . PRO C 1 58 ? 29.926 23.262 3.311 1.00 9.86 73 PRO C N 1
ATOM 1408 C CA . PRO C 1 58 ? 29.824 23.098 1.863 1.00 9.80 73 PRO C CA 1
ATOM 1409 C C . PRO C 1 58 ? 29.232 21.732 1.469 1.00 11.34 73 PRO C C 1
ATOM 1410 O O . PRO C 1 58 ? 28.475 21.660 0.498 1.00 13.00 73 PRO C O 1
ATOM 1414 N N . ARG C 1 59 ? 29.509 20.656 2.211 1.00 10.78 74 ARG C N 1
ATOM 1415 C CA . ARG C 1 59 ? 28.933 19.395 1.774 1.00 14.28 74 ARG C CA 1
ATOM 1416 C C . ARG C 1 59 ? 27.405 19.382 1.898 1.00 13.65 74 ARG C C 1
ATOM 1417 O O . ARG C 1 59 ? 26.727 18.753 1.094 1.00 16.02 74 ARG C O 1
ATOM 1425 N N . ILE C 1 60 ? 26.868 20.193 2.812 1.00 10.57 75 ILE C N 1
ATOM 1426 C CA . ILE C 1 60 ? 25.406 20.286 2.995 1.00 9.90 75 ILE C CA 1
ATOM 1427 C C . ILE C 1 60 ? 24.816 21.205 1.903 1.00 10.98 75 ILE C C 1
ATOM 1428 O O . ILE C 1 60 ? 23.759 20.901 1.300 1.00 11.18 75 ILE C O 1
ATOM 1433 N N . LYS C 1 61 ? 25.496 22.319 1.619 1.00 8.97 76 LYS C N 1
ATOM 1434 C CA . LYS C 1 61 ? 25.015 23.223 0.586 1.00 11.31 76 LYS C CA 1
ATOM 1435 C C . LYS C 1 61 ? 24.915 22.447 -0.730 1.00 13.46 76 LYS C C 1
ATOM 1436 O O . LYS C 1 61 ? 23.932 22.580 -1.475 1.00 12.73 76 LYS C O 1
ATOM 1442 N N . LYS C 1 62 ? 25.865 21.544 -0.974 1.00 14.38 77 LYS C N 1
ATOM 1443 C CA . LYS C 1 62 ? 25.799 20.779 -2.207 1.00 15.47 77 LYS C CA 1
ATOM 1444 C C . LYS C 1 62 ? 24.709 19.691 -2.180 1.00 15.20 77 LYS C C 1
ATOM 1445 O O . LYS C 1 62 ? 24.076 19.436 -3.202 1.00 13.91 77 LYS C O 1
ATOM 1451 N N . ILE C 1 63 ? 24.492 19.036 -1.039 1.00 12.07 78 ILE C N 1
ATOM 1452 C CA . ILE C 1 63 ? 23.462 18.018 -0.929 1.00 13.01 78 ILE C CA 1
ATOM 1453 C C . ILE C 1 63 ? 22.094 18.639 -1.170 1.00 13.46 78 ILE C C 1
ATOM 1454 O O . ILE C 1 63 ? 21.276 18.047 -1.853 1.00 13.95 78 ILE C O 1
ATOM 1459 N N . VAL C 1 64 ? 21.899 19.879 -0.720 1.00 11.07 79 VAL C N 1
ATOM 1460 C CA . VAL C 1 64 ? 20.631 20.564 -0.917 1.00 11.19 79 VAL C CA 1
ATOM 1461 C C . VAL C 1 64 ? 20.407 20.824 -2.398 1.00 14.07 79 VAL C C 1
ATOM 1462 O O . VAL C 1 64 ? 19.291 20.636 -2.914 1.00 11.65 79 VAL C O 1
ATOM 1466 N N . GLN C 1 65 ? 21.467 21.241 -3.106 1.00 15.06 80 GLN C N 1
ATOM 1467 C CA . GLN C 1 65 ? 21.324 21.496 -4.544 1.00 15.57 80 GLN C CA 1
ATOM 1468 C C . GLN C 1 65 ? 21.051 20.200 -5.315 1.00 14.94 80 GLN C C 1
ATOM 1469 O O . GLN C 1 65 ? 20.207 20.204 -6.184 1.00 15.00 80 GLN C O 1
ATOM 1475 N N . LYS C 1 66 ? 21.636 19.078 -4.905 1.00 13.69 81 LYS C N 1
ATOM 1476 C CA . LYS C 1 66 ? 21.379 17.825 -5.585 1.00 15.59 81 LYS C CA 1
ATOM 1477 C C . LYS C 1 66 ? 19.950 17.402 -5.382 1.00 13.52 81 LYS C C 1
ATOM 1478 O O . LYS C 1 66 ? 19.330 16.864 -6.285 1.00 14.58 81 LYS C O 1
ATOM 1484 N N . LYS C 1 67 ? 19.420 17.669 -4.196 1.00 14.78 82 LYS C N 1
ATOM 1485 C CA . LYS C 1 67 ? 18.030 17.342 -3.840 1.00 13.69 82 LYS C CA 1
ATOM 1486 C C . LYS C 1 67 ? 17.049 18.115 -4.709 1.00 11.63 82 LYS C C 1
ATOM 1487 O O . LYS C 1 67 ? 16.061 17.566 -5.188 1.00 12.53 82 LYS C O 1
ATOM 1493 N N . LEU C 1 68 ? 17.310 19.404 -4.851 1.00 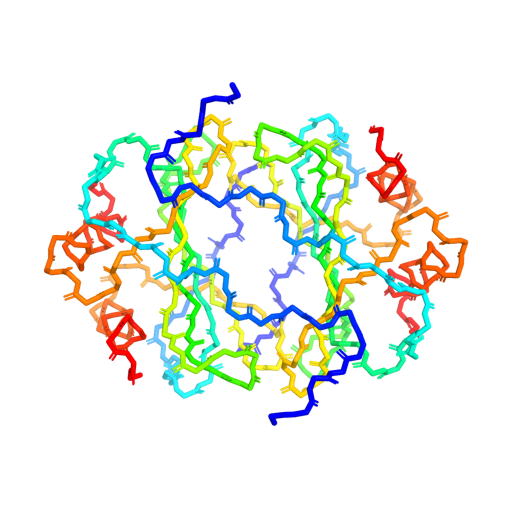11.78 83 LEU C N 1
ATOM 1494 C CA . LEU C 1 68 ? 16.489 20.315 -5.651 1.00 13.26 83 LEU C CA 1
ATOM 1495 C C . LEU C 1 68 ? 16.482 19.865 -7.112 1.00 13.66 83 LEU C C 1
ATOM 1496 O O . LEU C 1 68 ? 15.440 19.812 -7.752 1.00 13.12 83 LEU C O 1
ATOM 1501 N N . ALA C 1 69 ? 17.646 19.404 -7.565 1.00 16.17 84 ALA C N 1
ATOM 1502 C CA . ALA C 1 69 ? 17.875 18.911 -8.929 1.00 17.47 84 ALA C CA 1
ATOM 1503 C C . ALA C 1 69 ? 17.343 17.482 -9.193 1.00 19.64 84 ALA C C 1
ATOM 1504 O O . ALA C 1 69 ? 17.183 17.070 -10.339 1.00 18.64 84 ALA C O 1
ATOM 1506 N N . GLY C 1 70 ? 17.053 16.717 -8.154 1.00 22.06 85 GLY C N 1
ATOM 1507 C CA . GLY C 1 70 ? 16.544 15.392 -8.402 1.00 28.62 85 GLY C CA 1
ATOM 1508 C C . GLY C 1 70 ? 17.642 14.349 -8.511 1.00 35.69 85 GLY C C 1
ATOM 1509 O O . GLY C 1 70 ? 17.628 13.521 -9.419 1.00 35.73 85 GLY C O 1
ATOM 1510 N N . ASP C 1 71 ? 18.632 14.459 -7.627 1.00 42.59 86 ASP C N 1
ATOM 1511 C CA . ASP C 1 71 ? 19.755 13.518 -7.515 1.00 48.88 86 ASP C CA 1
ATOM 1512 C C . ASP C 1 71 ? 19.774 13.053 -6.041 1.00 52.34 86 ASP C C 1
ATOM 1513 O O . ASP C 1 71 ? 20.882 12.680 -5.569 1.00 55.56 86 ASP C O 1
ATOM 1518 N N . ASP D 1 1 ? -2.372 2.426 -13.064 1.00 64.16 16 ASP D N 1
ATOM 1519 C CA . ASP D 1 1 ? -1.693 3.512 -12.286 1.00 63.05 16 ASP D CA 1
ATOM 1520 C C . ASP D 1 1 ? -1.800 3.219 -10.784 1.00 59.41 16 ASP D C 1
ATOM 1521 O O . ASP D 1 1 ? -0.937 3.607 -9.989 1.00 59.12 16 ASP D O 1
ATOM 1526 N N . SER D 1 2 ? -2.884 2.516 -10.450 1.00 54.26 17 SER D N 1
ATOM 1527 C CA . SER D 1 2 ? -3.279 2.067 -9.113 1.00 48.54 17 SER D CA 1
ATOM 1528 C C . SER D 1 2 ? -3.005 2.864 -7.808 1.00 42.63 17 SER D C 1
ATOM 1529 O O . SER D 1 2 ? -2.105 2.547 -7.039 1.00 40.91 17 SER D O 1
ATOM 1532 N N . ASP D 1 3 ? -3.829 3.864 -7.531 1.00 36.40 18 ASP D N 1
ATOM 1533 C CA . ASP D 1 3 ? -3.665 4.609 -6.300 1.00 32.37 18 ASP D CA 1
ATOM 1534 C C . ASP D 1 3 ? -4.464 3.919 -5.211 1.00 28.85 18 ASP D C 1
ATOM 1535 O O . ASP D 1 3 ? -5.443 3.220 -5.505 1.00 28.12 18 ASP D O 1
ATOM 1540 N N . LEU D 1 4 ? -4.007 4.048 -3.972 1.00 22.27 19 LEU D N 1
ATOM 1541 C CA . LEU D 1 4 ? -4.723 3.497 -2.835 1.00 16.57 19 LEU D CA 1
ATOM 1542 C C . LEU D 1 4 ? -5.882 4.481 -2.583 1.00 14.00 19 LEU D C 1
ATOM 1543 O O . LEU D 1 4 ? -5.805 5.653 -3.025 1.00 12.05 19 LEU D O 1
ATOM 1548 N N . TYR D 1 5 ? -6.967 4.024 -1.954 1.00 9.61 20 TYR D N 1
ATOM 1549 C CA . TYR D 1 5 ? -8.114 4.894 -1.672 1.00 7.25 20 TYR D CA 1
ATOM 1550 C C . TYR D 1 5 ? -7.687 6.047 -0.773 1.00 6.46 20 TYR D C 1
ATOM 1551 O O . TYR D 1 5 ? -7.052 5.836 0.243 1.00 8.45 20 TYR D O 1
ATOM 1560 N N . ALA D 1 6 ? -8.073 7.260 -1.154 1.00 8.14 21 ALA D N 1
ATOM 1561 C CA . ALA D 1 6 ? -7.729 8.496 -0.440 1.00 6.75 21 ALA D CA 1
ATOM 1562 C C . ALA D 1 6 ? -6.216 8.812 -0.402 1.00 7.21 21 ALA D C 1
ATOM 1563 O O . ALA D 1 6 ? -5.755 9.599 0.436 1.00 7.43 21 ALA D O 1
ATOM 1565 N N . GLU D 1 7 ? -5.465 8.253 -1.353 1.00 6.46 22 GLU D N 1
ATOM 1566 C CA . GLU D 1 7 ? -4.028 8.523 -1.441 1.00 7.08 22 GLU D CA 1
ATOM 1567 C C . GLU D 1 7 ? -3.732 9.985 -1.888 1.00 7.18 22 GLU D C 1
ATOM 1568 O O . GLU D 1 7 ? -4.418 10.546 -2.759 1.00 8.14 22 GLU D O 1
ATOM 1574 N N . LEU D 1 8 ? -2.676 10.553 -1.331 1.00 7.24 23 LEU D N 1
ATOM 1575 C CA . LEU D 1 8 ? -2.217 11.882 -1.656 1.00 6.18 23 LEU D CA 1
ATOM 1576 C C . LEU D 1 8 ? -0.874 11.701 -2.385 1.00 7.65 23 LEU D C 1
ATOM 1577 O O . LEU D 1 8 ? 0.081 11.154 -1.840 1.00 7.78 23 LEU D O 1
ATOM 1582 N N . ARG D 1 9 ? -0.799 12.188 -3.615 1.00 7.34 24 ARG D N 1
ATOM 1583 C CA . ARG D 1 9 ? 0.435 12.070 -4.387 1.00 8.31 24 ARG D CA 1
ATOM 1584 C C . ARG D 1 9 ? 1.066 13.472 -4.621 1.00 7.92 24 ARG D C 1
ATOM 1585 O O . ARG D 1 9 ? 1.318 14.197 -3.644 1.00 7.27 24 ARG D O 1
ATOM 1593 N N . CYS D 1 10 ? 1.304 13.876 -5.879 1.00 8.75 25 CYS D N 1
ATOM 1594 C CA . CYS D 1 10 ? 1.917 15.201 -6.110 1.00 9.04 25 CYS D CA 1
ATOM 1595 C C . CYS D 1 10 ? 1.021 16.331 -5.683 1.00 8.34 25 CYS D C 1
ATOM 1596 O O . CYS D 1 10 ? -0.185 16.329 -5.932 1.00 9.06 25 CYS D O 1
ATOM 1599 N N . LEU D 1 11 ? 1.645 17.315 -5.085 1.00 9.12 26 LEU D N 1
ATOM 1600 C CA . LEU D 1 11 ? 0.964 18.495 -4.561 1.00 11.35 26 LEU D CA 1
ATOM 1601 C C . LEU D 1 11 ? 0.966 19.707 -5.492 1.00 11.97 26 LEU D C 1
ATOM 1602 O O . LEU D 1 11 ? 0.030 20.500 -5.480 1.00 13.05 26 LEU D O 1
ATOM 1607 N N . CYS D 1 12 ? 2.011 19.834 -6.303 1.00 11.97 27 CYS D N 1
ATOM 1608 C CA . CYS D 1 12 ? 2.182 21.022 -7.143 1.00 15.20 27 CYS D CA 1
ATOM 1609 C C . CYS D 1 12 ? 2.187 20.786 -8.621 1.00 18.03 27 CYS D C 1
ATOM 1610 O O . CYS D 1 12 ? 3.240 20.471 -9.186 1.00 22.49 27 CYS D O 1
ATOM 1613 N N . ILE D 1 13 ? 1.058 20.910 -9.275 1.00 20.84 28 ILE D N 1
ATOM 1614 C CA . ILE D 1 13 ? 1.150 20.719 -10.715 1.00 25.01 28 ILE D CA 1
ATOM 1615 C C . ILE D 1 13 ? 1.474 22.094 -11.340 1.00 24.93 28 ILE D C 1
ATOM 1616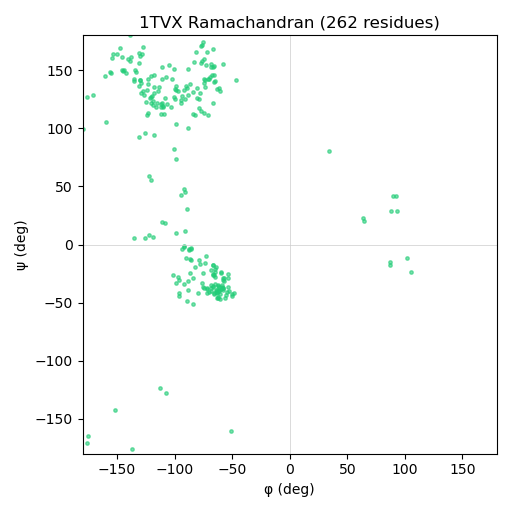 O O . ILE D 1 13 ? 2.287 22.173 -12.258 1.00 28.67 28 ILE D O 1
ATOM 1621 N N . LYS D 1 14 ? 0.996 23.168 -10.718 1.00 21.31 29 LYS D N 1
ATOM 1622 C CA . LYS D 1 14 ? 1.352 24.507 -11.156 1.00 20.12 29 LYS D CA 1
ATOM 1623 C C . LYS D 1 14 ? 2.488 25.025 -10.242 1.00 17.62 29 LYS D C 1
ATOM 1624 O O . LYS D 1 14 ? 2.411 24.880 -9.022 1.00 14.32 29 LYS D O 1
ATOM 1630 N N . THR D 1 15 ? 3.548 25.585 -10.834 1.00 16.02 30 THR D N 1
ATOM 1631 C CA . THR D 1 15 ? 4.684 26.140 -10.079 1.00 12.77 30 THR D CA 1
ATOM 1632 C C . THR D 1 15 ? 5.073 27.564 -10.544 1.00 14.42 30 THR D C 1
ATOM 1633 O O . THR D 1 15 ? 4.689 28.004 -11.644 1.00 14.90 30 THR D O 1
ATOM 1637 N N . THR D 1 16 ? 5.867 28.268 -9.737 1.00 11.01 31 THR D N 1
ATOM 1638 C CA . THR D 1 16 ? 6.312 29.597 -10.107 1.00 10.04 31 THR D CA 1
ATOM 1639 C C . THR D 1 16 ? 7.726 29.883 -9.594 1.00 11.48 31 THR D C 1
ATOM 1640 O O . THR D 1 16 ? 8.239 29.168 -8.718 1.00 11.47 31 THR D O 1
ATOM 1644 N N . SER D 1 17 ? 8.394 30.888 -10.176 1.00 13.10 32 SER D N 1
ATOM 1645 C CA . SER D 1 17 ? 9.713 31.294 -9.660 1.00 16.18 32 SER D CA 1
ATOM 1646 C C . SER D 1 17 ? 9.707 32.766 -9.268 1.00 16.97 32 SER D C 1
ATOM 1647 O O . SER D 1 17 ? 10.738 33.328 -8.886 1.00 17.79 32 SER D O 1
ATOM 1650 N N . GLY D 1 18 ? 8.514 33.355 -9.299 1.00 16.48 33 GLY D N 1
ATOM 1651 C CA . GLY D 1 18 ? 8.331 34.759 -9.001 1.00 18.90 33 GLY D CA 1
ATOM 1652 C C . GLY D 1 18 ? 7.832 34.979 -7.604 1.00 20.99 33 GLY D C 1
ATOM 1653 O O . GLY D 1 18 ? 6.627 35.167 -7.374 1.00 23.19 33 GLY D O 1
ATOM 1654 N N . ILE D 1 19 ? 8.765 34.961 -6.666 1.00 19.67 34 ILE D N 1
ATOM 1655 C CA . ILE D 1 19 ? 8.429 35.163 -5.263 1.00 18.55 34 ILE D CA 1
ATOM 1656 C C . ILE D 1 19 ? 9.544 35.987 -4.645 1.00 16.77 34 ILE D C 1
ATOM 1657 O O . ILE D 1 19 ? 10.666 35.949 -5.126 1.00 15.06 34 ILE D O 1
ATOM 1662 N N . HIS D 1 20 ? 9.215 36.818 -3.665 1.00 14.17 35 HIS D N 1
ATOM 1663 C CA . HIS D 1 20 ? 10.240 37.597 -2.986 1.00 13.36 35 HIS D CA 1
ATOM 1664 C C . HIS D 1 20 ? 10.742 36.798 -1.777 1.00 12.72 35 HIS D C 1
ATOM 1665 O O . HIS D 1 20 ? 9.967 36.439 -0.898 1.00 11.59 35 HIS D O 1
ATOM 1672 N N . PRO D 1 21 ? 12.059 36.578 -1.685 1.00 13.96 36 PRO D N 1
ATOM 1673 C CA . PRO D 1 21 ? 12.629 35.814 -0.575 1.00 13.59 36 PRO D CA 1
ATOM 1674 C C . PRO D 1 21 ? 12.323 36.333 0.818 1.00 12.78 36 PRO D C 1
ATOM 1675 O O . PRO D 1 21 ? 12.235 35.569 1.753 1.00 13.24 36 PRO D O 1
ATOM 1679 N N . LYS D 1 22 ? 12.176 37.639 0.956 1.00 12.73 37 LYS D N 1
ATOM 1680 C CA . LYS D 1 22 ? 11.866 38.260 2.235 1.00 13.75 37 LYS D CA 1
ATOM 1681 C C . LYS D 1 22 ? 10.474 37.914 2.768 1.00 11.71 37 LYS D C 1
ATOM 1682 O O . LYS D 1 22 ? 10.208 38.129 3.930 1.00 15.07 37 LYS D O 1
ATOM 1688 N N . ASN D 1 23 ? 9.577 37.423 1.919 1.00 8.70 38 ASN D N 1
ATOM 1689 C CA . ASN D 1 23 ? 8.220 37.050 2.359 1.00 7.11 38 ASN D CA 1
ATOM 1690 C C . ASN D 1 23 ? 8.119 35.582 2.779 1.00 7.29 38 ASN D C 1
ATOM 1691 O O . ASN D 1 23 ? 7.052 35.096 3.141 1.00 7.17 38 ASN D O 1
ATOM 1696 N N . ILE D 1 24 ? 9.222 34.855 2.666 1.00 7.79 39 ILE D N 1
ATOM 1697 C CA . ILE D 1 24 ? 9.224 33.435 2.956 1.00 8.36 39 ILE D CA 1
ATOM 1698 C C . ILE D 1 24 ? 9.637 33.119 4.352 1.00 6.82 39 ILE D C 1
ATOM 1699 O O . ILE D 1 24 ? 10.726 33.462 4.747 1.00 8.62 39 ILE D O 1
ATOM 1704 N N . GLN D 1 25 ? 8.784 32.403 5.074 1.00 7.96 40 GLN D N 1
ATOM 1705 C CA . GLN D 1 25 ? 9.039 32.008 6.467 1.00 9.82 40 GLN D CA 1
ATOM 1706 C C . GLN D 1 25 ? 9.890 30.726 6.482 1.00 10.20 40 GLN D C 1
ATOM 1707 O O . GLN D 1 25 ? 10.957 30.657 7.150 1.00 11.87 40 GLN D O 1
ATOM 1713 N N . SER D 1 26 ? 9.463 29.718 5.741 1.00 6.92 41 SER D N 1
ATOM 1714 C CA . SER D 1 26 ? 10.269 28.496 5.663 1.00 7.78 41 SER D CA 1
ATOM 1715 C C . SER D 1 26 ? 10.040 27.860 4.299 1.00 8.71 41 SER D C 1
ATOM 1716 O O . SER D 1 26 ? 9.066 28.210 3.578 1.00 7.04 41 SER D O 1
ATOM 1719 N N . LEU D 1 27 ? 10.936 26.940 3.949 1.00 8.33 42 LEU D N 1
ATOM 1720 C CA . LEU D 1 27 ? 10.880 26.250 2.678 1.00 9.14 42 LEU D CA 1
ATOM 1721 C C . LEU D 1 27 ? 10.990 24.766 2.898 1.00 9.48 42 LEU D C 1
ATOM 1722 O O . LEU D 1 27 ? 11.777 24.312 3.737 1.00 8.44 42 LEU D O 1
ATOM 1727 N N . GLU D 1 28 ? 10.230 24.012 2.123 1.00 5.42 43 GLU D N 1
ATOM 1728 C CA . GLU D 1 28 ? 10.301 22.578 2.231 1.00 6.81 43 GLU D CA 1
ATOM 1729 C C . GLU D 1 28 ? 10.623 22.060 0.845 1.00 4.72 43 GLU D C 1
ATOM 1730 O O . GLU D 1 28 ? 10.005 22.495 -0.113 1.00 8.31 43 GLU D O 1
ATOM 1736 N N . VAL D 1 29 ? 11.590 21.156 0.745 1.00 5.88 44 VAL D N 1
ATOM 1737 C CA . VAL D 1 29 ? 12.013 20.540 -0.531 1.00 5.06 44 VAL D CA 1
ATOM 1738 C C . VAL D 1 29 ? 11.686 19.082 -0.346 1.00 7.79 44 VAL D C 1
ATOM 1739 O O . VAL D 1 29 ? 12.183 18.454 0.597 1.00 8.49 44 VAL D O 1
ATOM 1743 N N . ILE D 1 30 ? 10.801 18.552 -1.179 1.00 8.14 45 ILE D N 1
ATOM 1744 C CA . ILE D 1 30 ? 10.409 17.146 -1.065 1.00 9.04 45 ILE D CA 1
ATOM 1745 C C . ILE D 1 30 ? 10.941 16.388 -2.284 1.00 10.89 45 ILE D C 1
ATOM 1746 O O . ILE D 1 30 ? 10.542 16.679 -3.426 1.00 9.42 45 ILE D O 1
ATOM 1751 N N . GLY D 1 31 ? 11.904 15.490 -2.061 1.00 10.85 46 GLY D N 1
ATOM 1752 C CA . GLY D 1 31 ? 12.472 14.746 -3.174 1.00 10.92 46 GLY D CA 1
ATOM 1753 C C . GLY D 1 31 ? 11.481 13.798 -3.823 1.00 12.23 46 GLY D C 1
ATOM 1754 O O . GLY D 1 31 ? 10.398 13.535 -3.283 1.00 12.90 46 GLY D O 1
ATOM 1755 N N . LYS D 1 32 ? 11.843 13.263 -4.986 1.00 13.96 47 LYS D N 1
ATOM 1756 C CA . LYS D 1 32 ? 10.980 12.306 -5.671 1.00 13.92 47 LYS D CA 1
ATOM 1757 C C . LYS D 1 32 ? 10.914 11.012 -4.870 1.00 13.88 47 LYS D C 1
ATOM 1758 O O . LYS D 1 32 ? 11.876 10.635 -4.190 1.00 13.23 47 LYS D O 1
ATOM 1764 N N . GLY D 1 33 ? 9.830 10.272 -5.055 1.00 15.42 48 GLY D N 1
ATOM 1765 C CA . GLY D 1 33 ? 9.654 9.012 -4.357 1.00 15.25 48 GLY D CA 1
ATOM 1766 C C . GLY D 1 33 ? 8.399 8.278 -4.801 1.00 15.97 48 GLY D C 1
ATOM 1767 O O . GLY D 1 33 ? 7.838 8.595 -5.852 1.00 16.16 48 GLY D O 1
ATOM 1768 N N . THR D 1 34 ? 7.964 7.285 -4.021 1.00 16.19 49 THR D N 1
ATOM 1769 C CA . THR D 1 34 ? 6.776 6.523 -4.368 1.00 17.89 49 THR D CA 1
ATOM 1770 C C . THR D 1 34 ? 5.510 7.365 -4.323 1.00 15.27 49 THR D C 1
ATOM 1771 O O . THR D 1 34 ? 4.556 7.093 -5.027 1.00 17.92 49 THR D O 1
ATOM 1775 N N . HIS D 1 35 ? 5.532 8.417 -3.520 1.00 11.69 50 HIS D N 1
ATOM 1776 C CA . HIS D 1 35 ? 4.400 9.307 -3.368 1.00 10.19 50 HIS D CA 1
ATOM 1777 C C . HIS D 1 35 ? 4.227 10.234 -4.562 1.00 10.77 50 HIS D C 1
ATOM 1778 O O . HIS D 1 35 ? 3.134 10.724 -4.818 1.00 10.60 50 HIS D O 1
ATOM 1785 N N . CYS D 1 36 ? 5.302 10.494 -5.292 1.00 11.25 51 CYS D N 1
ATOM 1786 C CA . CYS D 1 36 ? 5.259 11.476 -6.411 1.00 9.65 51 CYS D CA 1
ATOM 1787 C C . CYS D 1 36 ? 6.620 11.475 -7.123 1.00 10.60 51 CYS D C 1
ATOM 1788 O O . CYS D 1 36 ? 7.662 11.696 -6.486 1.00 8.53 51 CYS D O 1
ATOM 1791 N N . ASN D 1 37 ? 6.612 11.290 -8.440 1.00 10.05 52 ASN D N 1
ATOM 1792 C CA . ASN D 1 37 ? 7.875 11.223 -9.176 1.00 10.28 52 ASN D CA 1
ATOM 1793 C C . ASN D 1 37 ? 8.433 12.518 -9.762 1.00 9.76 52 ASN D C 1
ATOM 1794 O O . ASN D 1 37 ? 8.831 12.556 -10.917 1.00 10.90 52 ASN D O 1
ATOM 1799 N N . GLN D 1 38 ? 8.460 13.572 -8.951 1.00 6.84 53 GLN D N 1
ATOM 1800 C CA . GLN D 1 38 ? 8.999 14.853 -9.334 1.00 5.85 53 GLN D CA 1
ATOM 1801 C C . GLN D 1 38 ? 9.291 15.592 -8.036 1.00 8.47 53 GLN D C 1
ATOM 1802 O O . GLN D 1 38 ? 8.696 15.317 -6.992 1.00 8.17 53 GLN D O 1
ATOM 1808 N N . VAL D 1 39 ? 10.355 16.380 -8.044 1.00 7.12 54 VAL D N 1
ATOM 1809 C CA . VAL D 1 39 ? 10.679 17.155 -6.863 1.00 8.36 54 VAL D CA 1
ATOM 1810 C C . VAL D 1 39 ? 9.656 18.282 -6.673 1.00 9.25 54 VAL D C 1
ATOM 1811 O O . VAL D 1 39 ? 9.199 18.888 -7.661 1.00 6.77 54 VAL D O 1
ATOM 1815 N N . GLU D 1 40 ? 9.297 18.559 -5.415 1.00 6.11 55 GLU D N 1
ATOM 1816 C CA . GLU D 1 40 ? 8.356 19.636 -5.112 1.00 6.24 55 GLU D CA 1
ATOM 1817 C C . GLU D 1 40 ? 8.933 20.532 -4.045 1.00 7.41 55 GLU D C 1
ATOM 1818 O O . GLU D 1 40 ? 9.615 20.049 -3.164 1.00 9.26 55 GLU D O 1
ATOM 1824 N N . VAL D 1 41 ? 8.757 21.852 -4.195 1.00 5.75 56 VAL D N 1
ATOM 1825 C CA . VAL D 1 41 ? 9.266 22.835 -3.260 1.00 5.83 56 VAL D CA 1
ATOM 1826 C C . VAL D 1 41 ? 8.070 23.676 -2.829 1.00 6.67 56 VAL D C 1
ATOM 1827 O O . VAL D 1 41 ? 7.393 24.245 -3.667 1.00 9.75 56 VAL D O 1
ATOM 1831 N N . ILE D 1 42 ? 7.798 23.741 -1.528 1.00 7.40 57 ILE D N 1
ATOM 1832 C CA . ILE D 1 42 ? 6.648 24.518 -1.022 1.00 7.09 57 ILE D CA 1
ATOM 1833 C C . ILE D 1 42 ? 7.195 25.604 -0.104 1.00 7.25 57 ILE D C 1
ATOM 1834 O O . ILE D 1 42 ? 7.978 25.299 0.825 1.00 7.64 57 ILE D O 1
ATOM 1839 N N . ALA D 1 43 ? 6.880 26.870 -0.397 1.00 4.09 58 ALA D N 1
ATOM 1840 C CA . ALA D 1 43 ? 7.356 27.968 0.430 1.00 5.68 58 ALA D CA 1
ATOM 1841 C C . ALA D 1 43 ? 6.189 28.348 1.351 1.00 6.67 58 ALA D C 1
ATOM 1842 O O . ALA D 1 43 ? 5.051 28.413 0.891 1.00 9.90 58 ALA D O 1
ATOM 1844 N N . THR D 1 44 ? 6.449 28.525 2.645 1.00 7.40 59 THR D N 1
ATOM 1845 C CA . THR D 1 44 ? 5.385 28.927 3.573 1.00 7.97 59 THR D CA 1
ATOM 1846 C C . THR D 1 44 ? 5.616 30.406 3.843 1.00 8.41 59 THR D C 1
ATOM 1847 O O . THR D 1 44 ? 6.704 30.803 4.276 1.00 10.11 59 THR D O 1
ATOM 1851 N N . LEU D 1 45 ? 4.643 31.219 3.480 1.00 7.97 60 LEU D N 1
ATOM 1852 C CA . LEU D 1 45 ? 4.750 32.663 3.667 1.00 11.82 60 LEU D CA 1
ATOM 1853 C C . LEU D 1 45 ? 4.586 33.076 5.123 1.00 11.63 60 LEU D C 1
ATOM 1854 O O . LEU D 1 45 ? 4.050 32.336 5.937 1.00 10.02 60 LEU D O 1
ATOM 1859 N N . LYS D 1 46 ? 5.066 34.268 5.450 1.00 14.54 61 LYS D N 1
ATOM 1860 C CA . LYS D 1 46 ? 4.938 34.793 6.809 1.00 16.77 61 LYS D CA 1
ATOM 1861 C C . LYS D 1 46 ? 3.498 34.793 7.361 1.00 17.50 61 LYS D C 1
ATOM 1862 O O . LYS D 1 46 ? 3.284 34.698 8.566 1.00 19.43 61 LYS D O 1
ATOM 1868 N N . ASP D 1 47 ? 2.511 34.831 6.476 1.00 18.62 62 ASP D N 1
ATOM 1869 C CA . ASP D 1 47 ? 1.117 34.829 6.880 1.00 19.12 62 ASP D CA 1
ATOM 1870 C C . ASP D 1 47 ? 0.536 33.424 6.906 1.00 18.37 62 ASP D C 1
ATOM 1871 O O . ASP D 1 47 ? -0.632 33.234 7.238 1.00 19.65 62 ASP D O 1
ATOM 1876 N N . GLY D 1 48 ? 1.315 32.439 6.503 1.00 13.84 63 GLY D N 1
ATOM 1877 C CA . GLY D 1 48 ? 0.820 31.080 6.562 1.00 13.34 63 GLY D CA 1
ATOM 1878 C C . GLY D 1 48 ? 0.350 30.467 5.261 1.00 12.77 63 GLY D C 1
ATOM 1879 O O . GLY D 1 48 ? 0.062 29.261 5.219 1.00 11.63 63 GLY D O 1
ATOM 1880 N N . ARG D 1 49 ? 0.200 31.293 4.222 1.00 11.61 64 ARG D N 1
ATOM 1881 C CA . ARG D 1 49 ? -0.196 30.779 2.922 1.00 10.19 64 ARG D CA 1
ATOM 1882 C C . ARG D 1 49 ? 0.993 30.038 2.310 1.00 9.10 64 ARG D C 1
ATOM 1883 O O . ARG D 1 49 ? 2.155 30.282 2.680 1.00 10.02 64 ARG D O 1
ATOM 1891 N N . LYS D 1 50 ? 0.715 29.093 1.429 1.00 8.42 65 LYS D N 1
ATOM 1892 C CA . LYS D 1 50 ? 1.788 28.294 0.851 1.00 6.15 65 LYS D CA 1
ATOM 1893 C C . LYS D 1 50 ? 1.840 28.344 -0.662 1.00 8.22 65 LYS D C 1
ATOM 1894 O O . LYS D 1 50 ? 0.790 28.344 -1.326 1.00 7.28 65 LYS D O 1
ATOM 1900 N N . ILE D 1 51 ? 3.041 28.449 -1.233 1.00 7.53 66 ILE D N 1
ATOM 1901 C CA . ILE D 1 51 ? 3.102 28.435 -2.667 1.00 8.26 66 ILE D CA 1
ATOM 1902 C C . ILE D 1 51 ? 4.140 27.437 -3.259 1.00 6.03 66 ILE D C 1
ATOM 1903 O O . ILE D 1 51 ? 5.208 27.183 -2.680 1.00 4.26 66 ILE D O 1
ATOM 1908 N N . CYS D 1 52 ? 3.729 26.825 -4.363 1.00 6.55 67 CYS D N 1
ATOM 1909 C CA . CYS D 1 52 ? 4.521 25.856 -5.146 1.00 5.48 67 CYS D CA 1
ATOM 1910 C C . CYS D 1 52 ? 5.583 26.543 -6.001 1.00 6.24 67 CYS D C 1
ATOM 1911 O O . CYS D 1 52 ? 5.241 27.224 -6.984 1.00 6.81 67 CYS D O 1
ATOM 1914 N N . LEU D 1 53 ? 6.852 26.283 -5.692 1.00 5.26 68 LEU D N 1
ATOM 1915 C CA . LEU D 1 53 ? 7.976 26.864 -6.403 1.00 6.06 68 LEU D CA 1
ATOM 1916 C C . LEU D 1 53 ? 8.574 25.872 -7.414 1.00 9.35 68 LEU D C 1
ATOM 1917 O O . LEU D 1 53 ? 8.513 24.643 -7.226 1.00 8.11 68 LEU D O 1
ATOM 1922 N N . ASP D 1 54 ? 9.156 26.419 -8.488 1.00 8.89 69 ASP D N 1
ATOM 1923 C CA . ASP D 1 54 ? 9.800 25.608 -9.551 1.00 9.88 69 ASP D CA 1
ATOM 1924 C C . ASP D 1 54 ? 11.251 25.277 -9.115 1.00 7.87 69 ASP D C 1
ATOM 1925 O O . ASP D 1 54 ? 12.099 26.165 -9.069 1.00 6.92 69 ASP D O 1
ATOM 1930 N N . PRO D 1 55 ? 11.548 23.994 -8.838 1.00 7.42 70 PRO D N 1
ATOM 1931 C CA . PRO D 1 55 ? 12.883 23.539 -8.400 1.00 8.89 70 PRO D CA 1
ATOM 1932 C C . PRO D 1 55 ? 13.986 23.672 -9.430 1.00 11.93 70 PRO D C 1
ATOM 1933 O O . PRO D 1 55 ? 15.158 23.821 -9.089 1.00 12.52 70 PRO D O 1
ATOM 1937 N N . ASP D 1 56 ? 13.603 23.645 -10.698 1.00 12.81 71 ASP D N 1
ATOM 1938 C CA . ASP D 1 56 ? 14.560 23.767 -11.791 1.00 13.78 71 ASP D CA 1
ATOM 1939 C C . ASP D 1 56 ? 14.865 25.209 -12.208 1.00 14.75 71 ASP D C 1
ATOM 1940 O O . ASP D 1 56 ? 15.672 25.422 -13.097 1.00 17.11 71 ASP D O 1
ATOM 1945 N N . ALA D 1 57 ? 14.202 26.188 -11.612 1.00 12.33 72 ALA D N 1
ATOM 1946 C CA . ALA D 1 57 ? 14.408 27.595 -11.953 1.00 12.55 72 ALA D CA 1
ATOM 1947 C C . ALA D 1 57 ? 15.653 28.141 -11.249 1.00 13.48 72 ALA D C 1
ATOM 1948 O O . ALA D 1 57 ? 15.782 28.037 -10.025 1.00 12.58 72 ALA D O 1
ATOM 1950 N N . PRO D 1 58 ? 16.592 28.734 -12.007 1.00 14.98 73 PRO D N 1
ATOM 1951 C CA . PRO D 1 58 ? 17.816 29.287 -11.409 1.00 16.32 73 PRO D CA 1
ATOM 1952 C C . PRO D 1 58 ? 17.533 30.261 -10.241 1.00 16.09 73 PRO D C 1
ATOM 1953 O O . PRO D 1 58 ? 18.230 30.234 -9.215 1.00 15.64 73 PRO D O 1
ATOM 1957 N N . ARG D 1 59 ? 16.502 31.088 -10.401 1.00 16.62 74 ARG D N 1
ATOM 1958 C CA . ARG D 1 59 ? 16.123 32.051 -9.374 1.00 18.61 74 ARG D CA 1
ATOM 1959 C C . ARG D 1 59 ? 15.761 31.344 -8.044 1.00 15.16 74 ARG D C 1
ATOM 1960 O O . ARG D 1 59 ? 16.095 31.842 -6.969 1.00 16.74 74 ARG D O 1
ATOM 1968 N N . ILE D 1 60 ? 15.090 30.187 -8.131 1.00 13.07 75 ILE D N 1
ATOM 1969 C CA . ILE D 1 60 ? 14.659 29.404 -6.949 1.00 9.26 75 ILE D CA 1
ATOM 1970 C C . ILE D 1 60 ? 15.864 28.742 -6.266 1.00 10.63 75 ILE D C 1
ATOM 1971 O O . ILE D 1 60 ? 15.961 28.708 -5.034 1.00 11.06 75 ILE D O 1
ATOM 1976 N N . LYS D 1 61 ? 16.788 28.200 -7.068 1.00 11.48 76 LYS D N 1
ATOM 1977 C CA . LYS D 1 61 ? 18.002 27.588 -6.523 1.00 9.29 76 LYS D CA 1
ATOM 1978 C C . LYS D 1 61 ? 18.817 28.641 -5.768 1.00 8.59 76 LYS D C 1
ATOM 1979 O O . LYS D 1 61 ? 19.378 28.352 -4.709 1.00 8.58 76 LYS D O 1
ATOM 1985 N N . LYS D 1 62 ? 18.834 29.876 -6.255 1.00 10.42 77 LYS D N 1
ATOM 1986 C CA . LYS D 1 62 ? 19.605 30.897 -5.581 1.00 12.61 77 LYS D CA 1
ATOM 1987 C C . LYS D 1 62 ? 18.906 31.370 -4.338 1.00 11.50 77 LYS D C 1
ATOM 1988 O O . LYS D 1 62 ? 19.557 31.789 -3.393 1.00 13.14 77 LYS D O 1
ATOM 1994 N N . ILE D 1 63 ? 17.577 31.382 -4.353 1.00 11.25 78 ILE D N 1
ATOM 1995 C CA . ILE D 1 63 ? 16.821 31.762 -3.170 1.00 9.54 78 ILE D CA 1
ATOM 1996 C C . ILE D 1 63 ? 17.106 30.720 -2.049 1.00 10.12 78 ILE D C 1
ATOM 1997 O O . ILE D 1 63 ? 17.334 31.117 -0.883 1.00 10.34 78 ILE D O 1
ATOM 2002 N N . VAL D 1 64 ? 17.175 29.427 -2.408 1.00 8.47 79 VAL D N 1
ATOM 2003 C CA . VAL D 1 64 ? 17.466 28.393 -1.401 1.00 9.85 79 VAL D CA 1
ATOM 2004 C C . VAL D 1 64 ? 18.863 28.611 -0.817 1.00 12.06 79 VAL D C 1
ATOM 2005 O O . VAL D 1 64 ? 19.061 28.522 0.408 1.00 12.36 79 VAL D O 1
ATOM 2009 N N . GLN D 1 65 ? 19.832 28.967 -1.665 1.00 14.51 80 GLN D N 1
ATOM 2010 C CA . GLN D 1 65 ? 21.192 29.167 -1.157 1.00 15.60 80 GLN D CA 1
ATOM 2011 C C . GLN D 1 65 ? 21.365 30.381 -0.238 1.00 16.30 80 GLN D C 1
ATOM 2012 O O . GLN D 1 65 ? 22.062 30.292 0.783 1.00 16.57 80 GLN D O 1
ATOM 2018 N N . LYS D 1 66 ? 20.680 31.486 -0.521 1.00 15.44 81 LYS D N 1
ATOM 2019 C CA . LYS D 1 66 ? 20.770 32.626 0.380 1.00 15.48 81 LYS D CA 1
ATOM 2020 C C . LYS D 1 66 ? 20.084 32.319 1.724 1.00 14.59 81 LYS D C 1
ATOM 2021 O O . LYS D 1 66 ? 20.487 32.841 2.765 1.00 14.57 81 LYS D O 1
ATOM 2027 N N . LYS D 1 67 ? 18.994 31.544 1.683 1.00 15.19 82 LYS D N 1
ATOM 2028 C CA . LYS D 1 67 ? 18.242 31.139 2.901 1.00 13.49 82 LYS D CA 1
ATOM 2029 C C . LYS D 1 67 ? 19.153 30.301 3.819 1.00 12.83 82 LYS D C 1
ATOM 2030 O O . LYS D 1 67 ? 19.219 30.532 5.037 1.00 13.29 82 LYS D O 1
ATOM 2036 N N . LEU D 1 68 ? 19.861 29.335 3.228 1.00 13.81 83 LEU D N 1
ATOM 2037 C CA . LEU D 1 68 ? 20.818 28.477 3.957 1.00 15.08 83 LEU D CA 1
ATOM 2038 C C . LEU D 1 68 ? 21.868 29.359 4.621 1.00 16.17 83 LEU D C 1
ATOM 2039 O O . LEU D 1 68 ? 22.254 29.130 5.768 1.00 16.74 83 LEU D O 1
ATOM 2044 N N . ALA D 1 69 ? 22.272 30.406 3.900 1.00 17.21 84 ALA D N 1
ATOM 2045 C CA . ALA D 1 69 ? 23.309 31.310 4.365 1.00 20.87 84 ALA D CA 1
ATOM 2046 C C . ALA D 1 69 ? 22.872 32.343 5.391 1.00 23.54 84 ALA D C 1
ATOM 2047 O O . ALA D 1 69 ? 23.698 32.959 6.060 1.00 23.76 84 ALA D O 1
ATOM 2049 N N . GLY D 1 70 ? 21.583 32.507 5.572 1.00 25.82 85 GLY D N 1
ATOM 2050 C CA . GLY D 1 70 ? 21.154 33.504 6.519 1.00 31.34 85 GLY D CA 1
ATOM 2051 C C . GLY D 1 70 ? 20.904 34.847 5.871 1.00 35.78 85 GLY D C 1
ATOM 2052 O O . GLY D 1 70 ? 21.314 35.881 6.405 1.00 35.52 85 GLY D O 1
ATOM 2053 N N . ASP D 1 71 ? 20.280 34.811 4.692 1.00 41.58 86 ASP D N 1
ATOM 2054 C CA . ASP D 1 71 ? 19.898 36.007 3.935 1.00 45.68 86 ASP D CA 1
ATOM 2055 C C . ASP D 1 71 ? 18.392 35.968 3.673 1.00 47.75 86 ASP D C 1
ATOM 2056 O O . ASP D 1 71 ? 17.903 36.737 2.806 1.00 52.35 86 ASP D O 1
#